Protein AF-A0A1C6NZX5-F1 (afdb_monomer)

Nearest PDB structures (foldseek):
  3oz2-assembly1_A  TM=7.967E-01  e=2.851E-06  Thermoplasma acidophilum
  4opl-assembly1_A  TM=7.816E-01  e=3.947E-06  Sulfolobus acidocaldarius DSM 639
  4opt-assembly1_A  TM=7.751E-01  e=1.105E-05  Sulfolobus acidocaldarius DSM 639
  2rgo-assembly1_A  TM=5.869E-01  e=2.704E-04  Streptococcus sp.
  6b58-assembly2_C  TM=5.651E-01  e=7.172E-04  Escherichia coli

Sequence (335 aa):
MTATAARHDVVIMGGGLAGLTLALQLKQTFADIDVVALERRNHPVPHAAHKVGESSVEIGAHYFDTVLGLGPHMRGAQLRKFGFRFFFSEGRRDIDAVTEIGASRYLFVPSYQIDRGIFENYLAEEAAHRGVQFIDGATVRRIDLAGDARSPHLIECACGGENRALHARWLVDACGRAGMLKRKLPVKVIWDYTYYWGVLSQIFFQQRLTDLALLGRLRSELLHCQRLNFAMQGFLRAWSAVSRRRNPPVLLDHAALPWFAELNRSLTDRLDDRAFVQRLKESTRRLDLLAAEVLDRATRDHPALDGGGLRAVQGERPTLVAGESPREPMLFAPA

Secondary structure (DSSP, 8-state):
--PPPEEEEEEEE--SHHHHHHHHHHHHH-TT--EEEE-SS-SSPPTT-S-S--B--HHHHHIIIIIS--HHHHHHHSEEE----EEE-TT-S-GGGSEEE--SS--SS-EEE--HHHHHHHHHHHHHHTT-EEE-SEEEEEEE--SSSSSPEEEEEEETTEEEEEEEEEEEE--GGG-TTT-S-HHHHHHHHHHIIIIIHHHHHTT-TT-HHHHHHTHHHHHHHHHHHHHHHHHHHHHHHH------S----GGG-HHHHHHHHGGG----HHHHHHHHHHHHHHHHHHHHHHHHHHHHH-TT---HHHHHHHHT--TTSS--S----SSS---

Mean predicted aligned error: 14.69 Å

Structure (mmCIF, N/CA/C/O backbone):
data_AF-A0A1C6NZX5-F1
#
_entry.id   AF-A0A1C6NZX5-F1
#
loop_
_atom_site.group_PDB
_atom_site.id
_atom_site.type_symbol
_atom_site.label_atom_id
_atom_site.label_alt_id
_atom_site.label_comp_id
_atom_site.label_asym_id
_atom_site.label_entity_id
_atom_site.label_seq_id
_atom_site.pdbx_PDB_ins_code
_atom_site.Cartn_x
_atom_site.Cartn_y
_atom_site.Cartn_z
_atom_site.occupancy
_atom_site.B_iso_or_equiv
_atom_site.auth_seq_id
_atom_site.auth_comp_id
_atom_site.auth_asym_id
_atom_site.auth_atom_id
_atom_site.pdbx_PDB_model_num
ATOM 1 N N . MET A 1 1 ? -21.753 11.433 28.646 1.00 33.22 1 MET A N 1
ATOM 2 C CA . MET A 1 1 ? -21.548 9.979 28.808 1.00 33.22 1 MET A CA 1
ATOM 3 C C . MET A 1 1 ? -20.848 9.479 27.557 1.00 33.22 1 MET A C 1
ATOM 5 O O . MET A 1 1 ? -21.471 9.436 26.507 1.00 33.22 1 MET A O 1
ATOM 9 N N . THR A 1 2 ? -19.540 9.239 27.616 1.00 38.78 2 THR A N 1
ATOM 10 C CA . THR A 1 2 ? -18.782 8.670 26.491 1.00 38.78 2 THR A CA 1
ATOM 11 C C . THR A 1 2 ? -19.177 7.209 26.341 1.00 38.78 2 THR A C 1
ATOM 13 O O . THR A 1 2 ? -18.951 6.427 27.261 1.00 38.78 2 THR A O 1
ATOM 16 N N . ALA A 1 3 ? -19.816 6.861 25.224 1.00 50.81 3 ALA A N 1
ATOM 17 C CA . ALA A 1 3 ? -20.146 5.478 24.908 1.00 50.81 3 ALA A CA 1
ATOM 18 C C . ALA A 1 3 ? -18.858 4.640 24.938 1.00 50.81 3 ALA A C 1
ATOM 20 O O . ALA A 1 3 ? -17.857 5.013 24.323 1.00 50.81 3 ALA A O 1
ATOM 21 N N . THR A 1 4 ? -18.861 3.550 25.699 1.00 58.84 4 THR A N 1
ATOM 22 C CA . THR A 1 4 ? -17.736 2.622 25.799 1.00 58.84 4 THR A CA 1
ATOM 23 C C . THR A 1 4 ? -17.485 2.018 24.419 1.00 58.84 4 THR A C 1
ATOM 25 O O . THR A 1 4 ? -18.366 1.372 23.857 1.00 58.84 4 THR A O 1
ATOM 28 N N . ALA A 1 5 ? -16.309 2.268 23.844 1.00 73.88 5 ALA A N 1
ATOM 29 C CA . ALA A 1 5 ? -15.959 1.773 22.517 1.00 73.88 5 ALA A CA 1
ATOM 30 C C . ALA A 1 5 ? -15.870 0.236 22.515 1.00 73.88 5 ALA A C 1
ATOM 32 O O . ALA A 1 5 ? -15.211 -0.352 23.377 1.00 73.88 5 ALA A O 1
ATOM 33 N N . ALA A 1 6 ? -16.535 -0.410 21.552 1.00 83.88 6 ALA A N 1
ATOM 34 C CA . ALA A 1 6 ? -16.540 -1.867 21.421 1.00 83.88 6 ALA A CA 1
ATOM 35 C C . ALA A 1 6 ? -15.139 -2.372 21.048 1.00 83.88 6 ALA A C 1
ATOM 37 O O . ALA A 1 6 ? -14.446 -1.736 20.254 1.00 83.88 6 ALA A O 1
ATOM 38 N N . ARG A 1 7 ? -14.697 -3.486 21.639 1.00 92.50 7 ARG A N 1
ATOM 39 C CA . ARG A 1 7 ? -13.345 -4.028 21.451 1.00 92.50 7 ARG A CA 1
ATOM 40 C C . ARG A 1 7 ? -13.388 -5.264 20.561 1.00 92.50 7 ARG A C 1
ATOM 42 O O . ARG A 1 7 ? -14.155 -6.169 20.853 1.00 92.50 7 ARG A O 1
ATOM 49 N N . HIS A 1 8 ? -12.509 -5.295 19.566 1.00 96.12 8 HIS A N 1
ATOM 50 C CA . HIS A 1 8 ? -12.393 -6.347 18.562 1.00 96.12 8 HIS A CA 1
ATOM 51 C C . HIS A 1 8 ? -10.937 -6.809 18.397 1.00 96.12 8 HIS A C 1
ATOM 53 O O . HIS A 1 8 ? -9.995 -6.053 18.679 1.00 96.12 8 HIS A O 1
ATOM 59 N N . ASP A 1 9 ? -10.725 -8.031 17.906 1.00 95.00 9 ASP A N 1
ATOM 60 C CA . ASP A 1 9 ? -9.376 -8.511 17.584 1.00 95.00 9 ASP A CA 1
ATOM 61 C C . ASP A 1 9 ? -8.845 -7.836 16.319 1.00 95.00 9 ASP A C 1
ATOM 63 O O . ASP A 1 9 ? -7.713 -7.339 16.311 1.00 95.00 9 ASP A O 1
ATOM 67 N N . VAL A 1 10 ? -9.667 -7.779 15.266 1.00 96.75 10 VAL A N 1
ATOM 68 C CA . VAL A 1 10 ? -9.297 -7.227 13.959 1.00 96.75 10 VAL A CA 1
ATOM 69 C C . VAL A 1 10 ? -10.377 -6.279 13.443 1.00 96.75 10 VAL A C 1
ATOM 71 O O . VAL A 1 10 ? -11.538 -6.652 13.300 1.00 96.75 10 VAL A O 1
ATOM 74 N N . VAL A 1 11 ? -9.975 -5.064 13.073 1.00 98.00 11 VAL A N 1
ATOM 75 C CA . VAL A 1 11 ? -10.798 -4.154 12.264 1.00 98.00 11 VAL A CA 1
ATOM 76 C C . VAL A 1 11 ? -10.178 -4.033 10.873 1.00 98.00 11 VAL A C 1
ATOM 78 O O . VAL A 1 11 ? -9.015 -3.654 10.725 1.00 98.00 11 VAL A O 1
ATOM 81 N N . ILE A 1 12 ? -10.961 -4.342 9.842 1.00 97.88 12 ILE A N 1
ATOM 82 C CA . ILE A 1 12 ? -10.598 -4.194 8.431 1.00 97.88 12 ILE A CA 1
ATOM 83 C C . ILE A 1 12 ? -11.336 -2.975 7.879 1.00 97.88 12 ILE A C 1
ATOM 85 O O . ILE A 1 12 ? -12.563 -2.926 7.857 1.00 97.88 12 ILE A O 1
ATOM 89 N N . MET A 1 13 ? -10.590 -1.974 7.420 1.00 95.19 13 MET A N 1
ATOM 90 C CA . MET A 1 13 ? -11.158 -0.786 6.786 1.00 95.19 13 MET A CA 1
ATOM 91 C C . MET A 1 13 ? -11.193 -0.992 5.273 1.00 95.19 13 MET A C 1
ATOM 93 O O . MET A 1 13 ? -10.142 -1.058 4.644 1.00 95.19 13 MET A O 1
ATOM 97 N N . GLY A 1 14 ? -12.387 -1.068 4.695 1.00 94.69 14 GLY A N 1
ATOM 98 C CA . GLY A 1 14 ? -12.644 -1.344 3.284 1.00 94.69 14 GLY A CA 1
ATOM 99 C C . GLY A 1 14 ? -13.207 -2.750 3.072 1.00 94.69 14 GLY A C 1
ATOM 100 O O . GLY A 1 14 ? -12.481 -3.734 3.172 1.00 94.69 14 GLY A O 1
ATOM 101 N N . GLY A 1 15 ? -14.484 -2.836 2.700 1.00 94.44 15 GLY A N 1
ATOM 102 C CA . GLY A 1 15 ? -15.198 -4.073 2.375 1.00 94.44 15 GLY A CA 1
ATOM 103 C C . GLY A 1 15 ? -15.253 -4.355 0.878 1.00 94.44 15 GLY A C 1
ATOM 104 O O . GLY A 1 15 ? -16.267 -4.790 0.348 1.00 94.44 15 GLY A O 1
ATOM 105 N N . GLY A 1 16 ? -14.166 -4.067 0.164 1.00 93.06 16 GLY A N 1
ATOM 106 C CA . GLY A 1 16 ? -13.991 -4.554 -1.202 1.00 93.06 16 GLY A CA 1
ATOM 107 C C . GLY A 1 16 ? -13.390 -5.957 -1.229 1.00 93.06 16 GLY A C 1
ATOM 108 O O . GLY A 1 16 ? -13.076 -6.526 -0.185 1.00 93.06 16 GLY A O 1
ATOM 109 N N . LEU A 1 17 ? -13.131 -6.450 -2.444 1.00 94.44 17 LEU A N 1
ATOM 110 C CA . LEU A 1 17 ? -12.500 -7.749 -2.709 1.00 94.44 17 LEU A CA 1
ATOM 111 C C . LEU A 1 17 ? -11.398 -8.117 -1.696 1.00 94.44 17 LEU A C 1
ATOM 113 O O . LEU A 1 17 ? -11.537 -9.109 -1.002 1.00 94.44 17 LEU A O 1
ATOM 117 N N . ALA A 1 18 ? -10.355 -7.289 -1.549 1.00 93.75 18 ALA A N 1
ATOM 118 C CA . ALA A 1 18 ? -9.219 -7.592 -0.671 1.00 93.75 18 ALA A CA 1
ATOM 119 C C . ALA A 1 18 ? -9.584 -7.701 0.823 1.00 93.75 18 ALA A C 1
ATOM 121 O O . ALA A 1 18 ? -9.054 -8.561 1.524 1.00 93.75 18 ALA A O 1
ATOM 122 N N . GLY A 1 19 ? -10.460 -6.820 1.315 1.00 96.56 19 GLY A N 1
ATOM 123 C CA . GLY A 1 19 ? -10.837 -6.791 2.728 1.00 96.56 19 GLY A CA 1
ATOM 124 C C . GLY A 1 19 ? -11.738 -7.962 3.101 1.00 96.56 19 GLY A C 1
ATOM 125 O O . GLY A 1 19 ? -11.481 -8.643 4.092 1.00 96.56 19 GLY A O 1
ATOM 126 N N . LEU A 1 20 ? -12.744 -8.249 2.271 1.00 98.12 20 LEU A N 1
ATOM 127 C CA . LEU A 1 20 ? -13.681 -9.344 2.522 1.00 98.12 20 LEU A CA 1
ATOM 128 C C . LEU A 1 20 ? -13.038 -10.720 2.324 1.00 98.12 20 LEU A C 1
ATOM 130 O O . LEU A 1 20 ? -13.291 -11.622 3.118 1.00 98.12 20 LEU A O 1
ATOM 134 N N . THR A 1 21 ? -12.145 -10.891 1.343 1.00 97.94 21 THR A N 1
ATOM 135 C CA . THR A 1 21 ? -11.423 -12.164 1.187 1.00 97.94 21 THR A CA 1
ATOM 136 C C . THR A 1 21 ? -10.487 -12.438 2.360 1.00 97.94 21 THR A C 1
ATOM 138 O O . THR A 1 21 ? -10.400 -13.575 2.819 1.00 97.94 21 THR A O 1
ATOM 141 N N . LEU A 1 22 ? -9.833 -11.400 2.900 1.00 97.94 22 LEU A N 1
ATOM 142 C CA . LEU A 1 22 ? -9.037 -11.533 4.119 1.00 97.94 22 LEU A CA 1
ATOM 143 C C . LEU A 1 22 ? -9.918 -11.899 5.319 1.00 97.94 22 LEU A C 1
ATOM 145 O O . LEU A 1 22 ? -9.553 -12.789 6.082 1.00 97.94 22 LEU A O 1
ATOM 149 N N . ALA A 1 23 ? -11.071 -11.244 5.478 1.00 98.12 23 ALA A N 1
ATOM 150 C CA . ALA A 1 23 ? -12.001 -11.536 6.567 1.00 98.12 23 ALA A CA 1
ATOM 151 C C . ALA A 1 23 ? -12.450 -13.010 6.551 1.00 98.12 23 ALA A C 1
ATOM 153 O O . ALA A 1 23 ? -12.405 -13.681 7.582 1.00 98.12 23 ALA A O 1
ATOM 154 N N . LEU A 1 24 ? -12.793 -13.534 5.369 1.00 98.19 24 LEU A N 1
ATOM 155 C CA . LEU A 1 24 ? -13.140 -14.944 5.178 1.00 98.19 24 LEU A CA 1
ATOM 156 C C . LEU A 1 24 ? -11.984 -15.883 5.539 1.00 98.19 24 LEU A C 1
ATOM 158 O O . LEU A 1 24 ? -12.193 -16.857 6.262 1.00 98.19 24 LEU A O 1
ATOM 162 N N . GLN A 1 25 ? -10.765 -15.590 5.079 1.00 97.75 25 GLN A N 1
ATOM 163 C CA . GLN A 1 25 ? -9.603 -16.433 5.367 1.00 97.75 25 GLN A CA 1
ATOM 164 C C . GLN A 1 25 ? -9.219 -16.418 6.854 1.00 97.75 25 GLN A C 1
ATOM 166 O O . GLN A 1 25 ? -8.822 -17.450 7.402 1.00 97.75 25 GLN A O 1
ATOM 171 N N . LEU A 1 26 ? -9.359 -15.268 7.526 1.00 96.56 26 LEU A N 1
ATOM 172 C CA . 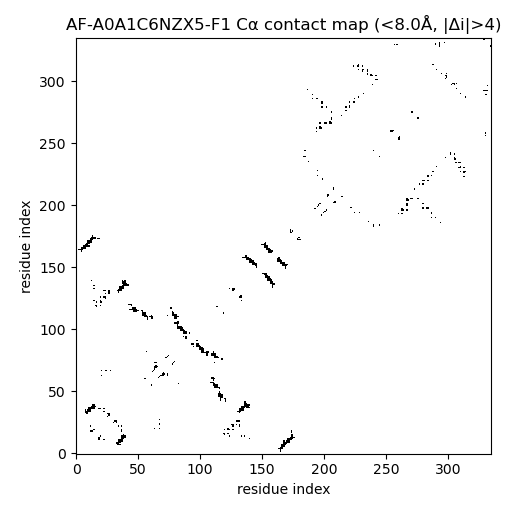LEU A 1 26 ? -9.160 -15.161 8.972 1.00 96.56 26 LEU A CA 1
ATOM 173 C C . LEU A 1 26 ? -10.140 -16.065 9.718 1.00 96.56 26 LEU A C 1
ATOM 175 O O . LEU A 1 26 ? -9.696 -16.846 10.553 1.00 96.56 26 LEU A O 1
ATOM 179 N N . LYS A 1 27 ? -11.430 -16.037 9.361 1.00 96.75 27 LYS A N 1
ATOM 180 C CA . LYS A 1 27 ? -12.441 -16.924 9.956 1.00 96.75 27 LYS A CA 1
ATOM 181 C C . LYS A 1 27 ? -12.204 -18.406 9.660 1.00 96.75 27 LYS A C 1
ATOM 183 O O . LYS A 1 27 ? -12.472 -19.237 10.518 1.00 96.75 27 LYS A O 1
ATOM 188 N N . GLN A 1 28 ? -11.671 -18.755 8.486 1.00 94.81 28 GLN A N 1
ATOM 189 C CA . GLN A 1 28 ? -11.278 -20.140 8.181 1.00 94.81 28 GLN A CA 1
ATOM 190 C C . GLN A 1 28 ? -10.099 -20.623 9.035 1.00 94.81 28 GLN A C 1
ATOM 192 O O . GLN A 1 28 ? -10.046 -21.794 9.396 1.00 94.81 28 GLN A O 1
ATOM 197 N N . THR A 1 29 ? -9.143 -19.737 9.326 1.00 95.50 29 THR A N 1
ATOM 198 C CA . THR A 1 29 ? -7.912 -20.090 10.053 1.00 95.50 29 THR A CA 1
ATOM 199 C C . THR A 1 29 ? -8.117 -20.061 11.567 1.00 95.50 29 THR A C 1
ATOM 201 O O . THR A 1 29 ? -7.583 -20.902 12.286 1.00 95.50 29 THR A O 1
ATOM 204 N N . PHE A 1 30 ? -8.894 -19.095 12.054 1.00 94.75 30 PHE A N 1
ATOM 205 C CA . PHE A 1 30 ? -9.154 -18.855 13.467 1.00 94.75 30 PHE A CA 1
ATOM 206 C C . PHE A 1 30 ? -10.664 -18.695 13.663 1.00 94.75 30 PHE A C 1
ATOM 208 O O . PHE A 1 30 ? -11.198 -17.602 13.497 1.00 94.75 30 PHE A O 1
ATOM 215 N N . ALA A 1 31 ? -11.364 -19.779 14.001 1.00 91.81 31 ALA A N 1
ATOM 216 C CA . ALA A 1 31 ? -12.828 -19.774 14.086 1.00 91.81 31 ALA A CA 1
ATOM 217 C C . ALA A 1 31 ? -13.374 -18.696 15.049 1.00 91.81 31 ALA A C 1
ATOM 219 O O . ALA A 1 31 ? -14.339 -18.001 14.725 1.00 91.81 31 ALA A O 1
ATOM 220 N N . ASP A 1 32 ? -12.693 -18.501 16.182 1.00 94.56 32 ASP A N 1
ATOM 221 C CA . ASP A 1 32 ? -13.136 -17.615 17.265 1.00 94.56 32 ASP A CA 1
ATOM 222 C C . ASP A 1 32 ? -12.641 -16.163 17.136 1.00 94.56 32 ASP A C 1
ATOM 224 O O . ASP A 1 32 ? -12.951 -15.339 17.992 1.00 94.56 32 ASP A O 1
ATOM 228 N N . ILE A 1 33 ? -11.866 -15.820 16.095 1.00 96.44 33 ILE A N 1
ATOM 229 C CA . ILE A 1 33 ? -11.319 -14.461 15.951 1.00 96.44 33 ILE A CA 1
ATOM 230 C C . ILE A 1 33 ? -12.440 -13.444 15.720 1.00 96.44 33 ILE A C 1
ATOM 232 O O . ILE A 1 33 ? -13.288 -13.628 14.840 1.00 96.44 33 ILE A O 1
ATOM 236 N N . ASP A 1 34 ? -12.439 -12.348 16.477 1.00 97.69 34 ASP A N 1
ATOM 237 C CA . ASP A 1 34 ? -13.434 -11.290 16.320 1.00 97.69 34 ASP A CA 1
ATOM 238 C C . ASP A 1 34 ? -13.020 -10.289 15.227 1.00 97.69 34 ASP A C 1
ATOM 240 O O . ASP A 1 34 ? -12.001 -9.598 15.335 1.00 97.69 34 ASP A O 1
ATOM 244 N N . VAL A 1 35 ? -13.805 -10.225 14.146 1.00 98.12 35 VAL A N 1
ATOM 245 C CA . VAL A 1 35 ? -13.486 -9.443 12.943 1.00 98.12 35 VAL A CA 1
ATOM 246 C C . VAL A 1 35 ? -14.638 -8.517 12.594 1.00 98.12 35 VAL A C 1
ATOM 248 O O . VAL A 1 35 ? -15.748 -8.973 12.317 1.00 98.12 35 VAL A O 1
ATOM 251 N N . VAL A 1 36 ? -14.330 -7.226 12.488 1.00 98.25 36 VAL A N 1
ATOM 252 C CA . VAL A 1 36 ? -15.229 -6.208 11.933 1.00 98.25 36 VAL A CA 1
ATOM 253 C C . VAL A 1 36 ? -14.673 -5.717 10.603 1.00 98.25 36 VAL A C 1
ATOM 255 O O . VAL A 1 36 ? -13.507 -5.329 10.519 1.00 98.25 36 VAL A O 1
ATOM 258 N N . ALA A 1 37 ? -15.508 -5.680 9.568 1.00 98.06 37 ALA A N 1
ATOM 259 C CA . ALA A 1 37 ? -15.173 -5.090 8.276 1.00 98.06 37 ALA A CA 1
ATOM 260 C C . ALA A 1 37 ? -16.050 -3.855 8.025 1.00 98.06 37 ALA A C 1
ATOM 262 O O . ALA A 1 37 ? -17.273 -3.957 7.980 1.00 98.06 37 ALA A O 1
ATOM 263 N N . LEU A 1 38 ? -15.420 -2.688 7.870 1.00 97.25 38 LEU A N 1
ATOM 264 C CA . LEU A 1 38 ? -16.093 -1.407 7.642 1.00 97.25 38 LEU A CA 1
ATOM 265 C C . LEU A 1 38 ? -16.063 -1.051 6.153 1.00 97.25 38 LEU A C 1
ATOM 267 O O . LEU A 1 38 ? -14.982 -0.880 5.589 1.00 97.25 38 LEU A O 1
ATOM 271 N N . GLU A 1 39 ? -17.217 -0.868 5.521 1.00 95.75 39 GLU A N 1
ATOM 272 C CA . GLU A 1 39 ? -17.336 -0.436 4.127 1.00 95.75 39 GLU A CA 1
ATOM 273 C C . GLU A 1 39 ? -18.092 0.882 4.020 1.00 95.75 39 GLU A C 1
ATOM 275 O O . GLU A 1 39 ? -19.135 1.080 4.628 1.00 95.75 39 GLU A O 1
ATOM 280 N N . ARG A 1 40 ? -17.567 1.802 3.207 1.00 94.31 40 ARG A N 1
ATOM 281 C CA . ARG A 1 40 ? -18.147 3.135 3.037 1.00 94.31 40 ARG A CA 1
ATOM 282 C C . ARG A 1 40 ? -19.410 3.120 2.182 1.00 94.31 40 ARG A C 1
ATOM 284 O O . ARG A 1 40 ? -20.286 3.955 2.389 1.00 94.31 40 ARG A O 1
ATOM 291 N N . ARG A 1 41 ? -19.457 2.277 1.151 1.00 92.50 41 ARG A N 1
ATOM 292 C CA . ARG A 1 41 ? -20.635 2.129 0.290 1.00 92.50 41 ARG A CA 1
ATOM 293 C C . ARG A 1 41 ? -21.719 1.368 1.042 1.00 92.50 41 ARG A C 1
ATOM 295 O O . ARG A 1 41 ? -21.405 0.542 1.885 1.00 92.50 41 ARG A O 1
ATOM 302 N N . ASN A 1 42 ? -22.971 1.641 0.703 1.00 93.75 42 ASN A N 1
ATOM 303 C CA . ASN A 1 42 ? -24.069 0.771 1.105 1.00 93.75 42 ASN A CA 1
ATOM 304 C C . ASN A 1 42 ? -24.067 -0.467 0.203 1.00 93.75 42 ASN A C 1
ATOM 306 O O . ASN A 1 42 ? -23.763 -0.361 -0.991 1.00 93.75 42 ASN A O 1
ATOM 310 N N . HIS A 1 43 ? -24.397 -1.610 0.783 1.00 94.12 43 HIS A N 1
ATOM 311 C CA . HIS A 1 43 ? -24.612 -2.872 0.103 1.00 94.12 43 HIS A CA 1
ATOM 312 C C . HIS A 1 43 ? -26.123 -3.181 0.031 1.00 94.12 43 HIS A C 1
ATOM 314 O O . HIS A 1 43 ? -26.884 -2.751 0.899 1.00 94.12 43 HIS A O 1
ATOM 320 N N . PRO A 1 44 ? -26.585 -3.903 -1.005 1.00 95.50 44 PRO A N 1
ATOM 321 C CA . PRO A 1 44 ? -25.798 -4.409 -2.127 1.00 95.50 44 PRO A CA 1
ATOM 322 C C . PRO A 1 44 ? -25.329 -3.287 -3.066 1.00 95.50 44 PRO A C 1
ATOM 324 O O . PRO A 1 44 ? -26.020 -2.293 -3.289 1.00 95.50 44 PRO A O 1
ATOM 327 N N . VAL A 1 45 ? -24.136 -3.447 -3.637 1.00 94.50 45 VAL A N 1
ATOM 328 C CA . VAL A 1 45 ? -23.649 -2.583 -4.718 1.00 94.50 45 VAL A CA 1
ATOM 329 C C . VAL A 1 45 ? -24.253 -3.023 -6.062 1.00 94.50 45 VAL A C 1
ATOM 331 O O . VAL A 1 45 ? -24.585 -4.200 -6.220 1.00 94.50 45 VAL A O 1
ATOM 334 N N . PRO A 1 46 ? -24.390 -2.126 -7.059 1.00 94.19 46 PRO A N 1
ATOM 335 C CA . PRO A 1 46 ? -24.895 -2.505 -8.379 1.00 94.19 46 PRO A CA 1
ATOM 336 C C . PRO A 1 46 ? -24.045 -3.598 -9.036 1.00 94.19 46 PRO A C 1
ATOM 338 O O . PRO A 1 46 ? -22.825 -3.613 -8.861 1.00 94.19 46 PRO A O 1
ATOM 341 N N . HIS A 1 47 ? -24.663 -4.464 -9.842 1.00 92.69 47 HIS A N 1
ATOM 342 C CA . HIS A 1 47 ? -23.918 -5.332 -10.764 1.00 92.69 47 HIS A CA 1
ATOM 343 C C . HIS A 1 47 ? -23.048 -4.477 -11.691 1.00 92.69 47 HIS A C 1
ATOM 345 O O . HIS A 1 47 ? -23.377 -3.317 -11.955 1.00 92.69 47 HIS A O 1
ATOM 351 N N . ALA A 1 48 ? -21.919 -5.023 -12.138 1.00 86.00 48 ALA A N 1
ATOM 352 C CA . ALA A 1 48 ? -20.887 -4.272 -12.844 1.00 86.00 48 ALA A CA 1
ATOM 353 C C . ALA A 1 48 ? -20.484 -2.982 -12.099 1.00 86.00 48 ALA A C 1
ATOM 355 O O . ALA A 1 48 ? -20.248 -1.934 -12.707 1.00 86.00 48 ALA A O 1
ATOM 356 N N . ALA A 1 49 ? -20.427 -3.035 -10.758 1.00 82.19 49 ALA A N 1
ATOM 357 C CA . ALA A 1 49 ? -19.997 -1.907 -9.941 1.00 82.19 49 ALA A CA 1
ATOM 358 C C . ALA A 1 49 ? -18.687 -1.337 -10.498 1.00 82.19 49 ALA A C 1
ATOM 360 O O . ALA A 1 49 ? -17.728 -2.082 -10.682 1.00 82.19 49 ALA A O 1
ATOM 361 N N . HIS A 1 50 ? -18.623 -0.015 -10.701 1.00 75.50 50 HIS A N 1
ATOM 362 C CA . HIS A 1 50 ? -17.448 0.680 -11.240 1.00 75.50 50 HIS A CA 1
ATOM 363 C C . HIS A 1 50 ? -16.217 0.544 -10.314 1.00 75.50 50 HIS A C 1
ATOM 365 O O . HIS A 1 50 ? -15.879 1.440 -9.530 1.00 75.50 50 HIS A O 1
ATOM 371 N N . LYS A 1 51 ? -15.557 -0.612 -10.379 1.00 76.88 51 LYS A N 1
ATOM 372 C CA . LYS A 1 51 ? -14.318 -0.991 -9.704 1.00 76.88 51 LYS A CA 1
ATOM 373 C C . LYS A 1 51 ? -13.495 -1.807 -10.700 1.00 76.88 51 LYS A C 1
ATOM 375 O O . LYS A 1 51 ? -13.841 -2.930 -11.029 1.00 76.88 51 LYS A O 1
ATOM 380 N N . VAL A 1 52 ? -12.372 -1.247 -11.141 1.00 76.00 52 VAL A N 1
ATOM 381 C CA . VAL A 1 52 ? -11.451 -1.923 -12.069 1.00 76.00 52 VAL A CA 1
ATOM 382 C C . VAL A 1 52 ? -10.812 -3.147 -11.396 1.00 76.00 52 VAL A C 1
ATOM 384 O O . VAL A 1 52 ? -10.536 -3.123 -10.190 1.00 76.00 52 VAL A O 1
ATOM 387 N N . GLY A 1 53 ? -10.561 -4.196 -12.185 1.00 84.06 53 GLY A N 1
ATOM 388 C CA . GLY A 1 53 ? -9.907 -5.438 -11.756 1.00 84.06 53 GLY A CA 1
ATOM 389 C C . GLY A 1 53 ? -10.823 -6.657 -11.840 1.00 84.06 53 GLY A C 1
ATOM 390 O O . GLY A 1 53 ? -10.980 -7.359 -10.847 1.00 84.06 53 GLY A O 1
ATOM 391 N N . GLU A 1 54 ? -11.461 -6.867 -12.993 1.00 94.06 54 GLU A N 1
ATOM 392 C CA . GLU A 1 54 ? -12.396 -7.981 -13.237 1.00 94.06 54 GLU A CA 1
ATOM 393 C C . GLU A 1 54 ? -11.663 -9.245 -13.708 1.00 94.06 54 GLU A C 1
ATOM 395 O O . GLU A 1 54 ? -12.062 -10.363 -13.402 1.00 94.06 54 GLU A O 1
ATOM 400 N N . SER A 1 55 ? -10.543 -9.090 -14.415 1.00 94.75 55 SER A N 1
ATOM 401 C CA . SER A 1 55 ? -9.760 -10.223 -14.907 1.00 94.75 55 SER A CA 1
ATOM 402 C C . SER A 1 55 ? -8.854 -10.796 -13.818 1.00 94.75 55 SER A C 1
ATOM 404 O O . SER A 1 55 ? -7.878 -10.160 -13.416 1.00 94.75 55 SER A O 1
ATOM 406 N N . SER A 1 56 ? -9.083 -12.053 -13.444 1.00 93.56 56 SER A N 1
ATOM 407 C CA . SER A 1 56 ? -8.140 -12.835 -12.638 1.00 93.56 56 SER A CA 1
ATOM 408 C C . SER A 1 56 ? -7.092 -13.564 -13.494 1.00 93.56 56 SER A C 1
ATOM 410 O O . SER A 1 56 ? -7.221 -13.730 -14.715 1.00 93.56 56 SER A O 1
ATOM 412 N N . VAL A 1 57 ? -6.028 -13.990 -12.821 1.00 91.88 57 VAL A N 1
ATOM 413 C CA . VAL A 1 57 ? -5.067 -15.002 -13.279 1.00 91.88 57 VAL A CA 1
ATOM 414 C C . VAL A 1 57 ? -5.202 -16.238 -12.388 1.00 91.88 57 VAL A C 1
ATOM 416 O O . VAL A 1 57 ? -5.857 -16.183 -11.346 1.00 91.88 57 VAL A O 1
ATOM 419 N N . GLU A 1 58 ? -4.577 -17.339 -12.781 1.00 92.44 58 GLU A N 1
ATOM 420 C CA . GLU A 1 58 ? -4.692 -18.670 -12.181 1.00 92.44 58 GLU A CA 1
ATOM 421 C C . GLU A 1 58 ? -4.511 -18.649 -10.658 1.00 92.44 58 GLU A C 1
ATOM 423 O O . GLU A 1 58 ? -5.317 -19.230 -9.938 1.00 92.44 58 GLU A O 1
ATOM 428 N N . ILE A 1 59 ? -3.511 -17.921 -10.148 1.00 91.44 59 ILE A N 1
ATOM 429 C CA . ILE A 1 59 ? -3.256 -17.827 -8.702 1.00 91.44 59 ILE A CA 1
ATOM 430 C C . ILE A 1 59 ? -4.407 -17.151 -7.941 1.00 91.44 59 ILE A C 1
ATOM 432 O O . ILE A 1 59 ? -4.821 -17.633 -6.889 1.00 91.44 59 ILE A O 1
ATOM 436 N N . GLY A 1 60 ? -4.961 -16.061 -8.480 1.00 90.50 60 GLY A N 1
ATOM 437 C CA . GLY A 1 60 ? -6.078 -15.349 -7.854 1.00 90.50 60 GLY A CA 1
ATOM 438 C C . GLY A 1 60 ? -7.371 -16.156 -7.934 1.00 90.50 60 GLY A C 1
ATOM 439 O O . GLY A 1 60 ? -8.110 -16.250 -6.959 1.00 90.50 60 GLY A O 1
ATOM 440 N N . ALA A 1 61 ? -7.606 -16.803 -9.074 1.00 94.50 61 ALA A N 1
ATOM 441 C CA . ALA A 1 61 ? -8.742 -17.692 -9.257 1.00 94.50 61 ALA A CA 1
ATOM 442 C C . ALA A 1 61 ? -8.678 -18.907 -8.322 1.00 94.50 61 ALA A C 1
ATOM 444 O O . ALA A 1 61 ? -9.686 -19.235 -7.705 1.00 94.50 61 ALA A O 1
ATOM 445 N N . HIS A 1 62 ? -7.505 -19.523 -8.154 1.00 94.69 62 HIS A N 1
ATOM 446 C CA . HIS A 1 62 ? -7.303 -20.623 -7.211 1.00 94.69 62 HIS A CA 1
ATOM 447 C C . HIS A 1 62 ? -7.524 -20.188 -5.757 1.00 94.69 62 HIS A C 1
ATOM 449 O O . HIS A 1 62 ? -8.137 -20.918 -4.979 1.00 94.69 62 HIS A O 1
ATOM 455 N N . TYR A 1 63 ? -7.087 -18.980 -5.395 1.00 96.75 63 TYR A N 1
ATOM 456 C CA . TYR A 1 63 ? -7.347 -18.426 -4.070 1.00 96.75 63 TYR A CA 1
ATOM 457 C C . TYR A 1 63 ? -8.853 -18.275 -3.795 1.00 96.75 63 TYR A C 1
ATOM 459 O O . TYR A 1 63 ? -9.338 -18.759 -2.774 1.00 96.75 63 TYR A O 1
ATOM 467 N N . PHE A 1 64 ? -9.620 -17.685 -4.716 1.00 96.62 64 PHE A N 1
ATOM 468 C CA . PHE A 1 64 ? -11.069 -17.537 -4.535 1.00 96.62 64 PHE A CA 1
ATOM 469 C C . PHE A 1 64 ? -11.808 -18.882 -4.577 1.00 96.62 64 PHE A C 1
ATOM 471 O O . PHE A 1 64 ? -12.624 -19.169 -3.705 1.00 96.62 64 PHE A O 1
ATOM 478 N N . ASP A 1 65 ? -11.521 -19.712 -5.579 1.00 94.12 65 ASP A N 1
ATOM 479 C CA . ASP A 1 65 ? -12.230 -20.968 -5.830 1.00 94.12 65 ASP A CA 1
ATOM 480 C C . ASP A 1 65 ? -11.935 -22.015 -4.746 1.00 94.12 65 ASP A C 1
ATOM 482 O O . ASP A 1 65 ? -12.858 -22.561 -4.142 1.00 94.12 65 ASP A O 1
ATOM 486 N N . THR A 1 66 ? -10.650 -22.263 -4.478 1.00 94.12 66 THR A N 1
ATOM 487 C CA . THR A 1 66 ? -10.194 -23.397 -3.669 1.00 94.12 66 THR A CA 1
ATOM 488 C C . THR A 1 66 ? -9.837 -22.993 -2.243 1.00 94.12 66 THR A C 1
ATOM 490 O O . THR A 1 66 ? -10.354 -23.596 -1.309 1.00 94.12 66 THR A O 1
ATOM 493 N N . VAL A 1 67 ? -9.003 -21.963 -2.048 1.00 95.75 67 VAL A N 1
ATOM 494 C CA . VAL A 1 67 ? -8.543 -21.579 -0.696 1.00 95.75 67 VAL A CA 1
ATOM 495 C C . VAL A 1 67 ? -9.700 -21.023 0.141 1.00 95.75 67 VAL A C 1
ATOM 497 O O . VAL A 1 67 ? -9.929 -21.472 1.260 1.00 95.75 67 VAL A O 1
ATOM 500 N N . LEU A 1 68 ? -10.486 -20.100 -0.418 1.00 97.19 68 LEU A N 1
ATOM 501 C CA . LEU A 1 68 ? -11.675 -19.562 0.256 1.00 97.19 68 LEU A CA 1
ATOM 502 C C . LEU A 1 68 ? -12.908 -20.476 0.137 1.00 97.19 68 LEU A C 1
ATOM 504 O O . LEU A 1 68 ? -13.898 -20.278 0.846 1.00 97.19 68 LEU A O 1
ATOM 508 N N . GLY A 1 69 ? -12.844 -21.487 -0.736 1.00 96.75 69 GLY A N 1
ATOM 509 C CA . GLY A 1 69 ? -13.924 -22.444 -0.972 1.00 96.75 69 GLY A CA 1
ATOM 510 C C . GLY A 1 69 ? -15.108 -21.878 -1.762 1.00 96.75 69 GLY A C 1
ATOM 511 O O . GLY A 1 69 ? -16.212 -22.403 -1.654 1.00 96.75 69 GLY A O 1
ATOM 512 N N . LEU A 1 70 ? -14.914 -20.812 -2.547 1.00 98.19 70 LEU A N 1
ATOM 513 C CA . LEU A 1 70 ? -15.995 -20.129 -3.273 1.00 98.19 70 LEU A CA 1
ATOM 514 C C . LEU A 1 70 ? -16.214 -20.686 -4.689 1.00 98.19 70 LEU A C 1
ATOM 516 O O . LEU A 1 70 ? -16.919 -20.083 -5.497 1.00 98.19 70 LEU A O 1
ATOM 520 N N . GLY A 1 71 ? -15.626 -21.840 -5.017 1.00 96.75 71 GLY A N 1
ATOM 521 C CA . GLY A 1 71 ? -15.687 -22.440 -6.351 1.00 96.75 71 GLY A CA 1
ATOM 522 C C . GLY A 1 71 ? -17.093 -22.584 -6.955 1.00 96.75 71 GLY A C 1
ATOM 523 O O . GLY A 1 71 ? -17.252 -22.278 -8.140 1.00 96.75 71 GLY A O 1
ATOM 524 N N . PRO A 1 72 ? -18.137 -22.990 -6.201 1.00 97.88 72 PRO A N 1
ATOM 525 C CA . PRO A 1 72 ? -19.506 -23.004 -6.717 1.00 97.88 72 PRO A CA 1
ATOM 526 C C . PRO A 1 72 ? -19.983 -21.629 -7.208 1.00 97.88 72 PRO A C 1
ATOM 528 O O . PRO A 1 72 ? -20.533 -21.541 -8.305 1.00 97.88 72 PRO A O 1
ATOM 531 N N . HIS A 1 73 ? -19.707 -20.555 -6.459 1.00 98.00 73 HIS A N 1
ATOM 532 C CA . HIS A 1 73 ? -20.036 -19.191 -6.880 1.00 98.00 73 HIS A CA 1
ATOM 533 C C . HIS A 1 73 ? -19.223 -18.780 -8.111 1.00 98.00 73 HIS A C 1
ATOM 535 O O . HIS A 1 73 ? -19.788 -18.287 -9.084 1.00 98.00 73 HIS A O 1
ATOM 541 N N . MET A 1 74 ? -17.910 -19.041 -8.110 1.00 97.69 74 MET A N 1
ATOM 542 C CA . MET A 1 74 ? -17.042 -18.692 -9.240 1.00 97.69 74 MET A CA 1
ATOM 543 C C . MET A 1 74 ? -17.499 -19.360 -10.545 1.00 97.69 74 MET A C 1
ATOM 545 O O . MET A 1 74 ? -17.484 -18.727 -11.594 1.00 97.69 74 MET A O 1
ATOM 549 N N . ARG A 1 75 ? -17.950 -20.619 -10.495 1.00 95.88 75 ARG A N 1
ATOM 550 C CA . ARG A 1 75 ? -18.443 -21.339 -11.682 1.00 95.88 75 ARG A CA 1
ATOM 551 C C . ARG A 1 75 ? -19.871 -20.970 -12.082 1.00 95.88 75 ARG A C 1
ATOM 553 O O . ARG A 1 75 ? -20.180 -21.034 -13.266 1.00 95.88 75 ARG A O 1
ATOM 560 N N . GLY A 1 76 ? -20.733 -20.650 -11.118 1.00 97.25 76 GLY A N 1
ATOM 561 C CA . GLY A 1 76 ? -22.153 -20.386 -11.364 1.00 97.25 76 GLY A CA 1
ATOM 562 C C . GLY A 1 76 ? -22.478 -18.932 -11.709 1.00 97.25 76 GLY A C 1
ATOM 563 O O . GLY A 1 76 ? -23.443 -18.687 -12.425 1.00 97.25 76 GLY A O 1
ATOM 564 N N . ALA A 1 77 ? -21.686 -17.978 -11.212 1.00 97.25 77 ALA A N 1
ATOM 565 C CA . ALA A 1 77 ? -21.995 -16.550 -11.285 1.00 97.25 77 ALA A CA 1
ATOM 566 C C . ALA A 1 77 ? -20.918 -15.702 -11.985 1.00 97.25 77 ALA A C 1
ATOM 568 O O . ALA A 1 77 ? -21.156 -14.522 -12.232 1.00 97.25 77 ALA A O 1
ATOM 569 N N . GLN A 1 78 ? -19.748 -16.271 -12.307 1.00 97.00 78 GLN A N 1
ATOM 570 C CA . GLN A 1 78 ? -18.650 -15.565 -12.981 1.00 97.00 78 GLN A CA 1
ATOM 571 C C . GLN A 1 78 ? -18.296 -16.233 -14.315 1.00 97.00 78 GLN A C 1
ATOM 573 O O . GLN A 1 78 ? -18.549 -17.419 -14.533 1.00 97.00 78 GLN A O 1
ATOM 578 N N . LEU A 1 79 ? -17.692 -15.478 -15.233 1.00 95.62 79 LEU A N 1
ATOM 579 C CA . LEU A 1 79 ? -17.355 -15.988 -16.562 1.00 95.62 79 LEU A CA 1
ATOM 580 C C . LEU A 1 79 ? -15.985 -16.664 -16.541 1.00 95.62 79 LEU A C 1
ATOM 582 O O . LEU A 1 79 ? -14.983 -16.056 -16.170 1.00 95.62 79 LEU A O 1
ATOM 586 N N . ARG A 1 80 ? -15.900 -17.915 -16.997 1.00 94.69 80 ARG A N 1
ATOM 587 C CA . ARG A 1 80 ? -14.611 -18.607 -17.130 1.00 94.69 80 ARG A CA 1
ATOM 588 C C . ARG A 1 80 ? -13.776 -17.987 -18.257 1.00 94.69 80 ARG A C 1
ATOM 590 O O . ARG A 1 80 ? -14.258 -17.775 -19.367 1.00 94.69 80 ARG A O 1
ATOM 597 N N . LYS A 1 81 ? -12.501 -17.733 -17.976 1.00 94.56 81 LYS A N 1
ATOM 598 C CA . LYS A 1 81 ? -11.541 -17.076 -18.867 1.00 94.56 81 LYS A CA 1
ATOM 599 C C . LYS A 1 81 ? -10.713 -18.104 -19.652 1.00 94.56 81 LYS A C 1
ATOM 601 O O . LYS A 1 81 ? -10.271 -19.116 -19.113 1.00 94.56 81 LYS A O 1
ATOM 606 N N . PHE A 1 82 ? -10.467 -17.811 -20.928 1.00 91.75 82 PHE A N 1
ATOM 607 C CA . PHE A 1 82 ? -9.661 -18.618 -21.862 1.00 91.75 82 PHE A CA 1
ATOM 608 C C . PHE A 1 82 ? -8.183 -18.173 -21.889 1.00 91.75 82 PHE A C 1
ATOM 610 O O . PHE A 1 82 ? -7.523 -18.209 -22.922 1.00 91.75 82 PHE A O 1
ATOM 617 N N . GLY A 1 83 ? -7.652 -17.694 -20.763 1.00 87.81 83 GLY A N 1
ATOM 618 C CA . GLY A 1 83 ? -6.345 -17.033 -20.729 1.00 87.81 83 GLY A CA 1
ATOM 619 C C . GLY A 1 83 ? -6.349 -15.670 -21.432 1.00 87.81 83 GLY A C 1
ATOM 620 O O . GLY A 1 83 ? -7.375 -14.988 -21.490 1.00 87.81 83 GLY A O 1
ATOM 621 N N . PHE A 1 84 ? -5.181 -15.242 -21.908 1.00 90.06 84 PHE A N 1
ATOM 622 C CA . PHE A 1 84 ? -5.031 -14.015 -22.690 1.00 90.06 84 PHE A CA 1
ATOM 623 C C . PHE A 1 84 ? -5.125 -14.306 -24.187 1.00 90.06 84 PHE A C 1
ATOM 625 O O . PHE A 1 84 ? -4.708 -15.369 -24.647 1.00 90.06 84 PHE A O 1
ATOM 632 N N . ARG A 1 85 ? -5.652 -13.335 -24.934 1.00 91.31 85 ARG A N 1
ATOM 633 C CA . ARG A 1 85 ? -5.695 -13.351 -26.394 1.00 91.31 85 ARG A CA 1
ATOM 634 C C . ARG A 1 85 ? -5.138 -12.029 -26.908 1.00 91.31 85 ARG A C 1
ATOM 636 O O . ARG A 1 85 ? -5.607 -10.975 -26.483 1.00 91.31 85 ARG A O 1
ATOM 643 N N . PHE A 1 86 ? -4.136 -12.090 -27.776 1.00 92.25 86 PHE A N 1
ATOM 644 C CA . PHE A 1 86 ? -3.495 -10.919 -28.370 1.00 92.25 86 PHE A CA 1
ATOM 645 C C . PHE A 1 86 ? -3.584 -10.991 -29.892 1.00 92.25 86 PHE A C 1
ATOM 647 O O . PHE A 1 86 ? -3.395 -12.059 -30.472 1.00 92.25 86 PHE A O 1
ATOM 654 N N . PHE A 1 87 ? -3.830 -9.838 -30.510 1.00 92.81 87 PHE A N 1
ATOM 655 C CA . PHE A 1 87 ? -3.903 -9.653 -31.956 1.00 92.81 87 PHE A CA 1
ATOM 656 C C . PHE A 1 87 ? -2.758 -8.728 -32.379 1.00 92.81 87 PHE A C 1
ATOM 658 O O . PHE A 1 87 ? -2.677 -7.588 -31.917 1.00 92.81 87 PHE A O 1
ATOM 665 N N . PHE A 1 88 ? -1.859 -9.211 -33.231 1.00 90.75 88 PHE A N 1
ATOM 666 C CA . PHE A 1 88 ? -0.696 -8.466 -33.710 1.00 90.75 88 PHE A CA 1
ATOM 667 C C . PHE A 1 88 ? -1.017 -7.831 -35.060 1.00 90.75 88 PHE A C 1
ATOM 669 O O . PHE A 1 88 ? -0.848 -8.462 -36.099 1.00 90.75 88 PHE A O 1
ATOM 676 N N . SER A 1 89 ? -1.520 -6.594 -35.044 1.00 89.62 89 SER A N 1
ATOM 677 C CA . SER A 1 89 ? -2.064 -5.959 -36.249 1.00 89.62 89 SER A CA 1
ATOM 678 C C . SER A 1 89 ? -1.078 -5.144 -37.080 1.00 89.62 89 SER A C 1
ATOM 680 O O . SER A 1 89 ? -1.393 -4.825 -38.219 1.00 89.62 89 SER A O 1
ATOM 682 N N . GLU A 1 90 ? 0.078 -4.753 -36.541 1.00 89.12 90 GLU A N 1
ATOM 683 C CA . GLU A 1 90 ? 1.047 -3.886 -37.243 1.00 89.12 90 GLU A CA 1
ATOM 684 C C . GLU A 1 90 ? 0.408 -2.608 -37.842 1.00 89.12 90 GLU A C 1
ATOM 686 O O . GLU A 1 90 ? 0.780 -2.129 -38.909 1.00 89.12 90 GLU A O 1
ATOM 691 N N . GLY A 1 91 ? -0.593 -2.046 -37.150 1.00 87.38 91 GLY A N 1
ATOM 692 C CA . GLY A 1 91 ? -1.315 -0.840 -37.584 1.00 87.38 91 GLY A CA 1
ATOM 693 C C . GLY A 1 91 ? -2.510 -1.097 -38.510 1.00 87.38 91 GLY A C 1
ATOM 694 O O . GLY A 1 91 ? -3.228 -0.157 -38.858 1.00 87.38 91 GLY A O 1
ATOM 695 N N . ARG A 1 92 ? -2.773 -2.357 -38.869 1.00 86.12 92 ARG A N 1
ATOM 696 C CA . ARG A 1 92 ? -3.963 -2.769 -39.619 1.00 86.12 92 ARG A CA 1
ATOM 697 C C . ARG A 1 92 ? -5.245 -2.626 -38.794 1.00 86.12 92 ARG A C 1
ATOM 699 O O . ARG A 1 92 ? -5.233 -2.755 -37.568 1.00 86.12 92 ARG A O 1
ATOM 706 N N . ARG A 1 93 ? -6.359 -2.351 -39.483 1.00 89.56 93 ARG A N 1
ATOM 707 C CA . ARG A 1 93 ? -7.698 -2.162 -38.885 1.00 89.56 93 ARG A CA 1
ATOM 708 C C . ARG A 1 93 ? -8.611 -3.382 -39.026 1.00 89.56 93 ARG A C 1
ATOM 710 O O . ARG A 1 93 ? -9.599 -3.473 -38.307 1.00 89.56 93 ARG A O 1
ATOM 717 N N . ASP A 1 94 ? -8.279 -4.304 -39.919 1.00 90.75 94 ASP A N 1
ATOM 718 C CA . ASP A 1 94 ? -8.936 -5.596 -40.110 1.00 90.75 94 ASP A CA 1
ATOM 719 C C . ASP A 1 94 ? -8.403 -6.618 -39.093 1.00 90.75 94 ASP A C 1
ATOM 721 O O . ASP A 1 94 ? -7.623 -7.509 -39.418 1.00 90.75 94 ASP A O 1
ATOM 725 N N . ILE A 1 95 ? -8.777 -6.432 -37.820 1.00 87.75 95 ILE A N 1
ATOM 726 C CA . ILE A 1 95 ? -8.260 -7.190 -36.661 1.00 87.75 95 ILE A CA 1
ATOM 727 C C . ILE A 1 95 ? -8.551 -8.698 -36.700 1.00 87.75 95 ILE A C 1
ATOM 729 O O . ILE A 1 95 ? -7.929 -9.462 -35.971 1.00 87.75 95 ILE A O 1
ATOM 733 N N . ASP A 1 96 ? -9.503 -9.130 -37.514 1.00 90.06 96 ASP A N 1
ATOM 734 C CA . ASP A 1 96 ? -9.850 -10.528 -37.763 1.00 90.06 96 ASP A CA 1
ATOM 735 C C . ASP A 1 96 ? -8.906 -11.203 -38.774 1.00 90.06 96 ASP A C 1
ATOM 737 O O . ASP A 1 96 ? -8.866 -12.428 -38.857 1.00 90.06 96 ASP A O 1
ATOM 741 N N . ALA A 1 97 ? -8.097 -10.420 -39.495 1.00 91.56 97 ALA A N 1
ATOM 742 C CA . ALA A 1 97 ? -7.169 -10.881 -40.526 1.00 91.56 97 ALA A CA 1
ATOM 743 C C . ALA A 1 97 ? -5.686 -10.704 -40.135 1.00 91.56 97 ALA A C 1
ATOM 745 O O . ALA A 1 97 ? -4.818 -10.534 -41.003 1.00 91.56 97 ALA A O 1
ATOM 746 N N . VAL A 1 98 ? -5.383 -10.721 -38.832 1.00 93.19 98 VAL A N 1
ATOM 747 C CA . VAL A 1 98 ? -4.026 -10.540 -38.289 1.00 93.19 98 VAL A CA 1
ATOM 748 C C . VAL A 1 98 ? -3.582 -11.744 -37.462 1.00 93.19 98 VAL A C 1
ATOM 750 O O . VAL A 1 98 ? -4.394 -12.572 -37.054 1.00 93.19 98 VAL A O 1
ATOM 753 N N . THR A 1 99 ? -2.279 -11.844 -37.198 1.00 93.75 99 THR A N 1
ATOM 754 C CA . THR A 1 99 ? -1.727 -12.918 -36.367 1.00 93.75 99 THR A CA 1
ATOM 755 C C . THR A 1 99 ? -2.300 -12.842 -34.955 1.00 93.75 99 THR A C 1
ATOM 757 O O . THR A 1 99 ? -2.239 -11.799 -34.302 1.00 93.75 99 THR A O 1
ATOM 760 N N . GLU A 1 100 ? -2.815 -13.964 -34.462 1.00 93.69 100 GLU A N 1
ATOM 761 C CA . GLU A 1 100 ? -3.407 -14.082 -33.133 1.00 93.69 100 GLU A CA 1
ATOM 762 C C . GLU A 1 100 ? -2.636 -15.104 -32.286 1.00 93.69 100 GLU A C 1
ATOM 764 O O . GLU A 1 100 ? -2.254 -16.169 -32.773 1.00 93.69 100 GLU A O 1
ATOM 769 N N . ILE A 1 101 ? -2.443 -14.809 -30.999 1.00 92.88 101 ILE A N 1
ATOM 770 C CA . ILE A 1 101 ? -2.041 -15.797 -29.991 1.00 92.88 101 ILE A CA 1
ATOM 771 C C . ILE A 1 101 ? -3.093 -15.850 -28.883 1.00 92.88 101 ILE A C 1
ATOM 773 O O . ILE A 1 101 ? -3.448 -14.828 -28.295 1.00 92.88 101 ILE A O 1
ATOM 777 N N . GLY A 1 102 ? -3.579 -17.047 -28.568 1.00 91.31 102 GLY A N 1
ATOM 778 C CA . GLY A 1 102 ? -4.572 -17.255 -27.518 1.00 91.31 102 GLY A CA 1
ATOM 779 C C . GLY A 1 102 ? -5.016 -18.710 -27.410 1.00 91.31 102 GLY A C 1
ATOM 780 O O . GLY A 1 102 ? -4.624 -19.558 -28.211 1.00 91.31 102 GLY A O 1
ATOM 781 N N . ALA A 1 103 ? -5.843 -19.014 -26.407 1.00 89.81 103 ALA A N 1
ATOM 782 C CA . ALA A 1 103 ? -6.429 -20.344 -26.262 1.00 89.81 103 ALA A CA 1
ATOM 783 C C . ALA A 1 103 ? -7.776 -20.439 -26.996 1.00 89.81 103 ALA A C 1
ATOM 785 O O . ALA A 1 103 ? -8.629 -19.556 -26.879 1.00 89.81 103 ALA A O 1
ATOM 786 N N . SER A 1 104 ? -7.988 -21.541 -27.718 1.00 90.56 104 SER A N 1
ATOM 787 C CA . SER A 1 104 ? -9.268 -21.906 -28.352 1.00 90.56 104 SER A CA 1
ATOM 788 C C . SER A 1 104 ? -10.152 -22.794 -27.467 1.00 90.56 104 SER A C 1
ATOM 790 O O . SER A 1 104 ? -11.294 -23.086 -27.804 1.00 90.56 104 SER A O 1
ATOM 792 N N . ARG A 1 105 ? -9.624 -23.225 -26.319 1.00 90.75 105 ARG A N 1
ATOM 793 C CA . ARG A 1 105 ? -10.298 -24.054 -25.317 1.00 90.75 105 ARG A CA 1
ATOM 794 C C . ARG A 1 105 ? -9.951 -23.560 -23.923 1.00 90.75 105 ARG A C 1
ATOM 796 O O . ARG A 1 105 ? -8.958 -22.854 -23.744 1.00 90.75 105 ARG A O 1
ATOM 803 N N . TYR A 1 106 ? -10.735 -23.963 -22.931 1.00 87.44 106 TYR A N 1
ATOM 804 C CA . TYR A 1 106 ? -10.402 -23.654 -21.550 1.00 87.44 106 TYR A CA 1
ATOM 805 C C . TYR A 1 106 ? -9.046 -24.238 -21.152 1.00 87.44 106 TYR A C 1
ATOM 807 O O . TYR A 1 106 ? -8.729 -25.388 -21.461 1.00 87.44 106 TYR A O 1
ATOM 815 N N . LEU A 1 107 ? -8.272 -23.438 -20.423 1.00 87.81 107 LEU A N 1
ATOM 816 C CA . LEU A 1 107 ? -7.049 -23.896 -19.780 1.00 87.81 107 LEU A CA 1
ATOM 817 C C . LEU A 1 107 ? -7.384 -24.802 -18.586 1.00 87.81 107 LEU A C 1
ATOM 819 O O . LEU A 1 107 ? -8.482 -24.734 -18.016 1.00 87.81 107 LEU A O 1
ATOM 823 N N . PHE A 1 108 ? -6.428 -25.669 -18.239 1.00 88.00 108 PHE A N 1
ATOM 824 C CA . PHE A 1 108 ? -6.593 -26.678 -17.190 1.00 88.00 108 PHE A CA 1
ATOM 825 C C . PHE A 1 108 ? -6.824 -26.036 -15.820 1.00 88.00 108 PHE A C 1
ATOM 827 O O . PHE A 1 108 ? -7.768 -26.394 -15.120 1.00 88.00 108 PHE A O 1
ATOM 834 N N . VAL A 1 109 ? -6.011 -25.033 -15.478 1.00 89.56 109 VAL A N 1
ATOM 835 C CA . VAL A 1 109 ? -6.219 -24.215 -14.282 1.00 89.56 109 VAL A CA 1
ATOM 836 C C . VAL A 1 109 ? -7.200 -23.093 -14.634 1.00 89.56 109 VAL A C 1
ATOM 838 O O . VAL A 1 109 ? -6.941 -22.336 -15.574 1.00 89.56 109 VAL A O 1
ATOM 841 N N . PRO A 1 110 ? -8.351 -22.989 -13.948 1.00 89.81 110 PRO A N 1
ATOM 842 C CA . PRO A 1 110 ? -9.341 -21.977 -14.269 1.00 89.81 110 PRO A CA 1
ATOM 843 C C . PRO A 1 110 ? -8.844 -20.582 -13.890 1.00 89.81 110 PRO A C 1
ATOM 845 O O . PRO A 1 110 ? -8.203 -20.373 -12.863 1.00 89.81 110 PRO A O 1
ATOM 848 N N . SER A 1 111 ? -9.219 -19.612 -14.712 1.00 95.06 111 SER A N 1
ATOM 849 C CA . SER A 1 111 ? -9.276 -18.202 -14.346 1.00 95.06 111 SER A CA 1
ATOM 850 C C . SER A 1 111 ? -10.651 -17.656 -14.723 1.00 95.06 111 SER A C 1
ATOM 852 O O . SER A 1 111 ? -11.392 -18.291 -15.479 1.00 95.06 111 SER A O 1
ATOM 854 N N . TYR A 1 112 ? -11.015 -16.501 -14.176 1.00 96.31 112 TYR A N 1
ATOM 855 C CA . TYR A 1 112 ? -12.345 -15.907 -14.315 1.00 96.31 112 TYR A CA 1
ATOM 856 C C . TYR A 1 112 ? -12.275 -14.428 -14.718 1.00 96.31 112 TYR A C 1
ATOM 858 O O . TYR A 1 112 ? -11.360 -13.710 -14.299 1.00 96.31 112 TYR A O 1
ATOM 866 N N . GLN A 1 113 ? -13.257 -13.991 -15.506 1.00 96.31 113 GLN A N 1
ATOM 867 C CA . GLN A 1 113 ? -13.689 -12.600 -15.599 1.00 96.31 113 GLN A CA 1
ATOM 868 C C . GLN A 1 113 ? -14.804 -12.408 -14.569 1.00 96.31 113 GLN A C 1
ATOM 870 O O . GLN A 1 113 ? -15.809 -13.120 -14.594 1.00 96.31 113 GLN A O 1
ATOM 875 N N . ILE A 1 114 ? -14.577 -11.496 -13.635 1.00 96.31 114 ILE A N 1
ATOM 876 C CA . ILE A 1 114 ? -15.347 -11.354 -12.406 1.00 96.31 114 ILE A CA 1
ATOM 877 C C . ILE A 1 114 ? -16.166 -10.071 -12.474 1.00 96.31 114 ILE A C 1
ATOM 879 O O . ILE A 1 114 ? -15.591 -8.984 -12.498 1.00 96.31 114 ILE A O 1
ATOM 883 N N . ASP A 1 115 ? -17.488 -10.179 -12.408 1.00 96.81 115 ASP A N 1
ATOM 884 C CA . ASP A 1 115 ? -18.343 -9.036 -12.110 1.00 96.81 115 ASP A CA 1
ATOM 885 C C . ASP A 1 115 ? -18.142 -8.632 -10.646 1.00 96.81 115 ASP A C 1
ATOM 887 O O . ASP A 1 115 ? -18.449 -9.368 -9.701 1.00 96.81 115 ASP A O 1
ATOM 891 N N . ARG A 1 116 ? -17.597 -7.431 -10.456 1.00 94.81 116 ARG A N 1
ATOM 892 C CA . ARG A 1 116 ? -17.226 -6.929 -9.134 1.00 94.81 116 ARG A CA 1
ATOM 893 C C . ARG A 1 116 ? -18.416 -6.642 -8.235 1.00 94.81 116 ARG A C 1
ATOM 895 O O . ARG A 1 116 ? -18.252 -6.741 -7.024 1.00 94.81 116 ARG A O 1
ATOM 902 N N . GLY A 1 117 ? -19.572 -6.300 -8.794 1.00 95.44 117 GLY A N 1
ATOM 903 C CA . GLY A 1 117 ? -20.783 -6.080 -8.015 1.00 95.44 117 GLY A CA 1
ATOM 904 C C . GLY A 1 117 ? -21.337 -7.393 -7.482 1.00 95.44 117 GLY A C 1
ATOM 905 O O . GLY A 1 117 ? -21.513 -7.545 -6.276 1.00 95.44 117 GLY A O 1
ATOM 906 N N . ILE A 1 118 ? -21.516 -8.367 -8.380 1.00 97.00 118 ILE A N 1
ATOM 907 C CA . ILE A 1 118 ? -21.999 -9.710 -8.032 1.00 97.00 118 ILE A CA 1
ATOM 908 C C . ILE A 1 118 ? -21.083 -10.343 -6.982 1.00 97.00 118 ILE A C 1
ATOM 910 O O . ILE A 1 118 ? -21.561 -10.828 -5.956 1.00 97.00 118 ILE A O 1
ATOM 914 N N . PHE A 1 119 ? -19.765 -10.306 -7.205 1.00 97.31 119 PHE A N 1
ATOM 915 C CA . PHE A 1 119 ? -18.839 -10.992 -6.313 1.00 97.31 119 PHE A CA 1
ATOM 916 C C . PHE A 1 119 ? -18.690 -10.299 -4.955 1.00 97.31 119 PHE A C 1
ATOM 918 O O . PHE A 1 119 ? -18.650 -10.978 -3.937 1.00 97.31 119 PHE A O 1
ATOM 925 N N . GLU A 1 120 ? -18.627 -8.964 -4.893 1.00 96.31 120 GLU A N 1
ATOM 926 C CA . GLU A 1 120 ? -18.496 -8.270 -3.602 1.00 96.31 120 GLU A CA 1
ATOM 927 C C . GLU A 1 120 ? -19.767 -8.343 -2.750 1.00 96.31 120 GLU A C 1
ATOM 929 O O . GLU A 1 120 ? -19.652 -8.424 -1.529 1.00 96.31 120 GLU A O 1
ATOM 934 N N . ASN A 1 121 ? -20.957 -8.366 -3.360 1.00 97.69 121 ASN A N 1
ATOM 935 C CA . ASN A 1 121 ? -22.200 -8.627 -2.628 1.00 97.69 121 ASN A CA 1
ATOM 936 C C . ASN A 1 121 ? -22.186 -10.029 -2.017 1.00 97.69 121 ASN A C 1
ATOM 938 O O . ASN A 1 121 ? -22.388 -10.173 -0.814 1.00 97.69 121 ASN A O 1
ATOM 942 N N . TYR A 1 122 ? -21.831 -11.037 -2.819 1.00 98.31 122 TYR A N 1
ATOM 943 C CA . TYR A 1 122 ? -21.701 -12.408 -2.339 1.00 98.31 122 TYR A CA 1
ATOM 944 C C . TYR A 1 122 ? -20.652 -12.543 -1.225 1.00 98.31 122 TYR A C 1
ATOM 946 O O . TYR A 1 122 ? -20.901 -13.190 -0.214 1.00 98.31 122 TYR A O 1
ATOM 954 N N . LEU A 1 123 ? -19.489 -11.899 -1.366 1.00 98.25 123 LEU A N 1
ATOM 955 C CA . LEU A 1 123 ? -18.451 -11.901 -0.332 1.00 98.25 123 LEU A CA 1
ATOM 956 C C . LEU A 1 123 ? -18.928 -11.256 0.974 1.00 98.25 123 LEU A C 1
ATOM 958 O O . LEU A 1 123 ? -18.544 -11.725 2.042 1.00 98.25 123 LEU A O 1
ATOM 962 N N . ALA A 1 124 ? -19.723 -10.185 0.905 1.00 98.06 124 ALA A N 1
ATOM 963 C CA . ALA A 1 124 ? -20.257 -9.517 2.088 1.00 98.06 124 ALA A CA 1
ATOM 964 C C . ALA A 1 124 ? -21.255 -10.417 2.832 1.00 98.06 124 ALA A C 1
ATOM 966 O O . ALA A 1 124 ? -21.149 -10.577 4.048 1.00 98.06 124 ALA A O 1
ATOM 967 N N . GLU A 1 125 ? -22.170 -11.051 2.094 1.00 98.25 125 GLU A N 1
ATOM 968 C CA . GLU A 1 125 ? -23.136 -12.017 2.628 1.00 98.25 125 GLU A CA 1
ATOM 969 C C . GLU A 1 125 ? -22.435 -13.236 3.240 1.00 98.25 125 GLU A C 1
ATOM 971 O O . GLU A 1 125 ? -22.709 -13.608 4.381 1.00 98.25 125 GLU A O 1
ATOM 976 N N . GLU A 1 126 ? -21.473 -13.817 2.522 1.00 98.31 126 GLU A N 1
ATOM 977 C CA . GLU A 1 126 ? -20.715 -14.981 2.983 1.00 98.31 126 GLU A CA 1
ATOM 978 C C . GLU A 1 126 ? -19.846 -14.643 4.204 1.00 98.31 126 GLU A C 1
ATOM 980 O O . GLU A 1 126 ? -19.748 -15.436 5.141 1.00 98.31 126 GLU A O 1
ATOM 985 N N . ALA A 1 127 ? -19.237 -13.452 4.246 1.00 98.00 127 ALA A N 1
ATOM 986 C CA . ALA A 1 127 ? -18.476 -13.002 5.409 1.00 98.00 127 ALA A CA 1
ATOM 987 C C . ALA A 1 127 ? -19.379 -12.858 6.640 1.00 98.00 127 ALA A C 1
ATOM 989 O O . ALA A 1 127 ? -19.028 -13.358 7.712 1.00 98.00 127 ALA A O 1
ATOM 990 N N . ALA A 1 128 ? -20.552 -12.238 6.482 1.00 98.00 128 ALA A N 1
ATOM 991 C CA . ALA A 1 128 ? -21.538 -12.120 7.551 1.00 98.00 128 ALA A CA 1
ATOM 992 C C . ALA A 1 128 ? -22.026 -13.496 8.033 1.00 98.00 128 ALA A C 1
ATOM 994 O O . ALA A 1 128 ? -22.073 -13.745 9.238 1.00 98.00 128 ALA A O 1
ATOM 995 N N . HIS A 1 129 ? -22.298 -14.423 7.110 1.00 97.75 129 HIS A N 1
ATOM 996 C CA . HIS A 1 129 ? -22.691 -15.796 7.429 1.00 97.75 129 HIS A CA 1
ATOM 997 C C . HIS A 1 129 ? -21.618 -16.545 8.242 1.00 97.75 129 HIS A C 1
ATOM 999 O O . HIS A 1 129 ? -21.949 -17.297 9.155 1.00 97.75 129 HIS A O 1
ATOM 1005 N N . ARG A 1 130 ? -20.328 -16.279 7.990 1.00 96.44 130 ARG A N 1
ATOM 1006 C CA . ARG A 1 130 ? -19.197 -16.822 8.771 1.00 96.44 130 ARG A CA 1
ATOM 1007 C C . ARG A 1 130 ? -18.866 -16.021 10.039 1.00 96.44 130 ARG A C 1
ATOM 1009 O O . ARG A 1 130 ? -17.798 -16.202 10.628 1.00 96.44 130 ARG A O 1
ATOM 1016 N N . GLY A 1 131 ? -19.759 -15.131 10.468 1.00 97.25 131 GLY A N 1
ATOM 1017 C CA . GLY A 1 131 ? -19.642 -14.393 11.724 1.00 97.25 131 GLY A CA 1
ATOM 1018 C C . GLY A 1 131 ? -18.657 -13.223 11.688 1.00 97.25 131 GLY A C 1
ATOM 1019 O O . GLY A 1 131 ? -18.142 -12.836 12.737 1.00 97.25 131 GLY A O 1
ATOM 1020 N N . VAL A 1 132 ? -18.339 -12.680 10.508 1.00 98.12 132 VAL A N 1
ATOM 1021 C CA . VAL A 1 132 ? -17.694 -11.363 10.393 1.00 98.12 132 VAL A CA 1
ATOM 1022 C C . VAL A 1 132 ? -18.762 -10.296 10.606 1.00 98.12 132 VAL A C 1
ATOM 1024 O O . VAL A 1 132 ? -19.801 -10.314 9.950 1.00 98.12 132 VAL A O 1
ATOM 1027 N N . GLN A 1 133 ? -18.502 -9.317 11.469 1.00 97.75 133 GLN A N 1
ATOM 1028 C CA . GLN A 1 133 ? -19.378 -8.158 11.583 1.00 97.75 133 GLN A CA 1
ATOM 1029 C C . GLN A 1 133 ? -19.112 -7.207 10.408 1.00 97.75 133 GLN A C 1
ATOM 1031 O O . GLN A 1 133 ? -18.222 -6.355 10.453 1.00 97.75 133 GLN A O 1
ATOM 1036 N N . PHE A 1 134 ? -19.870 -7.373 9.328 1.00 97.75 134 PHE A N 1
ATOM 1037 C CA . PHE A 1 134 ? -19.822 -6.477 8.178 1.00 97.75 134 PHE A CA 1
ATOM 1038 C C . PHE A 1 134 ? -20.711 -5.251 8.421 1.00 97.75 134 PHE A C 1
ATOM 1040 O O . PHE A 1 134 ? -21.902 -5.389 8.691 1.00 97.75 134 PHE A O 1
ATOM 1047 N N . ILE A 1 135 ? -20.125 -4.054 8.356 1.00 95.88 135 ILE A N 1
ATOM 1048 C CA . ILE A 1 135 ? -20.828 -2.781 8.541 1.00 95.88 135 ILE A CA 1
ATOM 1049 C C . ILE A 1 135 ? -20.609 -1.935 7.290 1.00 95.88 135 ILE A C 1
ATOM 1051 O O . ILE A 1 135 ? -19.528 -1.379 7.084 1.00 95.88 135 ILE A O 1
ATOM 1055 N N . ASP A 1 136 ? -21.637 -1.840 6.461 1.00 95.75 136 ASP A N 1
ATOM 1056 C CA . ASP A 1 136 ? -21.680 -0.991 5.280 1.00 95.75 136 ASP A CA 1
ATOM 1057 C C . ASP A 1 136 ? -22.193 0.422 5.626 1.00 95.75 136 ASP A C 1
ATOM 1059 O O . ASP A 1 136 ? -22.563 0.721 6.767 1.00 95.75 136 ASP A O 1
ATOM 1063 N N . GLY A 1 137 ? -22.105 1.358 4.676 1.00 94.94 137 GLY A N 1
ATOM 1064 C CA . GLY A 1 137 ? -22.407 2.773 4.937 1.00 94.94 137 GLY A CA 1
ATOM 1065 C C . GLY A 1 137 ? -21.528 3.418 6.027 1.00 94.94 137 GLY A C 1
ATOM 1066 O O . GLY A 1 137 ? -21.830 4.509 6.519 1.00 94.94 137 GLY A O 1
ATOM 1067 N N . ALA A 1 138 ? -20.434 2.758 6.411 1.00 95.38 138 ALA A N 1
ATOM 1068 C CA . ALA A 1 138 ? -19.533 3.123 7.488 1.00 95.38 138 ALA A CA 1
ATOM 1069 C C . ALA A 1 138 ? -18.369 3.960 6.951 1.00 95.38 138 ALA A C 1
ATOM 1071 O O . ALA A 1 138 ? -17.448 3.479 6.288 1.00 95.38 138 ALA A O 1
ATOM 1072 N N . THR A 1 139 ? -18.372 5.254 7.263 1.00 93.81 139 THR A N 1
ATOM 1073 C CA . THR A 1 139 ? -17.262 6.140 6.902 1.00 93.81 139 THR A CA 1
ATOM 1074 C C . THR A 1 139 ? -16.313 6.297 8.078 1.00 93.81 139 THR A C 1
ATOM 1076 O O . THR A 1 139 ? -16.629 7.005 9.032 1.00 93.81 139 THR A O 1
ATOM 1079 N N . VAL A 1 140 ? -15.122 5.702 7.996 1.00 92.00 140 VAL A N 1
ATOM 1080 C CA . VAL A 1 140 ? -14.046 5.948 8.969 1.00 92.00 140 VAL A CA 1
ATOM 1081 C C . VAL A 1 140 ? -13.660 7.433 8.941 1.00 92.00 140 VAL A C 1
ATOM 1083 O O . VAL A 1 140 ? -13.383 8.002 7.882 1.00 92.00 140 VAL A O 1
ATOM 1086 N N . ARG A 1 141 ? -13.670 8.079 10.109 1.00 88.69 141 ARG A N 1
ATOM 1087 C CA . ARG A 1 141 ? -13.398 9.515 10.291 1.00 88.69 141 ARG A CA 1
ATOM 1088 C C . ARG A 1 141 ? -12.056 9.762 10.959 1.00 88.69 141 ARG A C 1
ATOM 1090 O O . ARG A 1 141 ? -11.323 10.652 10.529 1.00 88.69 141 ARG A O 1
ATOM 1097 N N . ARG A 1 142 ? -11.726 8.963 11.974 1.00 85.19 142 ARG A N 1
ATOM 1098 C CA . ARG A 1 142 ? -10.502 9.108 12.759 1.00 85.19 142 ARG A CA 1
ATOM 1099 C C . ARG A 1 142 ? -9.898 7.749 13.069 1.00 85.19 142 ARG A C 1
ATOM 1101 O O . ARG A 1 142 ? -10.609 6.772 13.270 1.00 85.19 142 ARG A O 1
ATOM 1108 N N . ILE A 1 143 ? -8.572 7.718 13.082 1.00 86.38 143 ILE A N 1
ATOM 1109 C CA . ILE A 1 143 ? -7.774 6.557 13.455 1.00 86.38 143 ILE A CA 1
ATOM 1110 C C . ILE A 1 143 ? -6.678 7.065 14.383 1.00 86.38 143 ILE A C 1
ATOM 1112 O O . ILE A 1 143 ? -5.837 7.865 13.958 1.00 86.38 143 ILE A O 1
ATOM 1116 N N . ASP A 1 144 ? -6.673 6.571 15.613 1.00 82.25 144 ASP A N 1
ATOM 1117 C CA . ASP A 1 144 ? -5.617 6.807 16.584 1.00 82.25 144 ASP A CA 1
ATOM 1118 C C . ASP A 1 144 ? -4.885 5.482 16.817 1.00 82.25 144 ASP A C 1
ATOM 1120 O O . ASP A 1 144 ? -5.390 4.543 17.436 1.00 82.25 144 ASP A O 1
ATOM 1124 N N . LEU A 1 145 ? -3.681 5.382 16.256 1.00 80.94 145 LEU A N 1
ATOM 1125 C CA . LEU A 1 145 ? -2.837 4.210 16.438 1.00 80.94 145 LEU A CA 1
ATOM 1126 C C . LEU A 1 145 ? -2.200 4.259 17.828 1.00 80.94 145 LEU A C 1
ATOM 1128 O O . LEU A 1 145 ? -1.536 5.239 18.164 1.00 80.94 145 LEU A O 1
ATOM 1132 N N . ALA A 1 146 ? -2.361 3.186 18.600 1.00 77.06 146 ALA A N 1
ATOM 1133 C CA . ALA A 1 146 ? -1.577 2.941 19.802 1.00 77.06 146 ALA A CA 1
ATOM 1134 C C . ALA A 1 146 ? -0.062 3.123 19.575 1.00 77.06 146 ALA A C 1
ATOM 1136 O O . ALA A 1 146 ? 0.478 2.748 18.532 1.00 77.06 146 ALA A O 1
ATOM 1137 N N . GLY A 1 147 ? 0.617 3.699 20.573 1.00 61.16 147 GLY A N 1
ATOM 1138 C CA . GLY A 1 147 ? 2.069 3.918 20.563 1.00 61.16 147 GLY A CA 1
ATOM 1139 C C . GLY A 1 147 ? 2.896 2.684 20.941 1.00 61.16 147 GLY A C 1
ATOM 1140 O O . GLY A 1 147 ? 4.118 2.711 20.817 1.00 61.16 147 GLY A O 1
ATOM 1141 N N . ASP A 1 148 ? 2.242 1.611 21.385 1.00 67.44 148 ASP A N 1
ATOM 1142 C CA . ASP A 1 148 ? 2.850 0.348 21.794 1.00 67.44 148 ASP A CA 1
ATOM 1143 C C . ASP A 1 148 ? 2.035 -0.850 21.270 1.00 67.44 148 ASP A C 1
ATOM 1145 O O . ASP A 1 148 ? 0.890 -0.703 20.848 1.00 67.44 148 ASP A O 1
ATOM 1149 N N . ALA A 1 149 ? 2.633 -2.044 21.287 1.00 66.06 149 ALA A N 1
ATOM 1150 C CA . ALA A 1 149 ? 2.041 -3.255 20.710 1.00 66.06 149 ALA A CA 1
ATOM 1151 C C . ALA A 1 149 ? 0.943 -3.921 21.568 1.00 66.06 149 ALA A C 1
ATOM 1153 O O . ALA A 1 149 ? 0.338 -4.898 21.126 1.00 66.06 149 ALA A O 1
ATOM 1154 N N . ARG A 1 150 ? 0.722 -3.469 22.810 1.00 74.19 150 ARG A N 1
ATOM 1155 C CA . ARG A 1 150 ? -0.248 -4.064 23.749 1.00 74.19 150 ARG A CA 1
ATOM 1156 C C . ARG A 1 150 ? -1.549 -3.269 23.805 1.00 74.19 150 ARG A C 1
ATOM 1158 O O . ARG A 1 150 ? -2.603 -3.850 24.063 1.00 74.19 150 ARG A O 1
ATOM 1165 N N . SER A 1 151 ? -1.470 -1.964 23.579 1.00 82.62 151 SER A N 1
ATOM 1166 C CA . SER A 1 151 ? -2.614 -1.059 23.584 1.00 82.62 151 SER A CA 1
ATOM 1167 C C . SER A 1 151 ? -3.427 -1.181 22.283 1.00 82.62 151 SER A C 1
ATOM 1169 O O . SER A 1 151 ? -2.841 -1.243 21.202 1.00 82.62 151 SER A O 1
ATOM 1171 N N . PRO A 1 152 ? -4.773 -1.2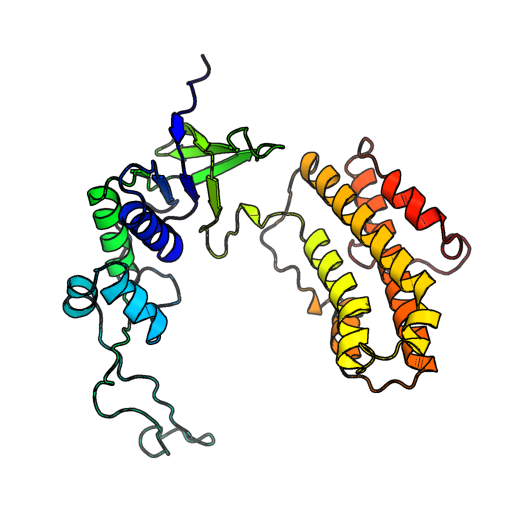17 22.340 1.00 89.31 152 PRO A N 1
ATOM 1172 C CA . PRO A 1 152 ? -5.598 -1.284 21.139 1.00 89.31 152 PRO A CA 1
ATOM 1173 C C . PRO A 1 152 ? -5.611 0.056 20.391 1.00 89.31 152 PRO A C 1
ATOM 1175 O O . PRO A 1 152 ? -5.638 1.128 20.997 1.00 89.31 152 PRO A O 1
ATOM 1178 N N . HIS A 1 153 ? -5.655 -0.000 19.064 1.00 87.31 153 HIS A N 1
ATOM 1179 C CA . HIS A 1 153 ? -5.930 1.157 18.215 1.00 87.31 153 HIS A CA 1
ATOM 1180 C C . HIS A 1 153 ? -7.375 1.629 18.422 1.00 87.31 153 HIS A C 1
ATOM 1182 O O . HIS A 1 153 ? -8.246 0.813 18.715 1.00 87.31 153 HIS A O 1
ATOM 1188 N N . LEU A 1 154 ? -7.638 2.924 18.253 1.00 92.19 154 LEU A N 1
ATOM 1189 C CA . LEU A 1 154 ? -8.984 3.498 18.258 1.00 92.19 154 LEU A CA 1
ATOM 1190 C C . LEU A 1 154 ? -9.371 3.906 16.834 1.00 92.19 154 LEU A C 1
ATOM 1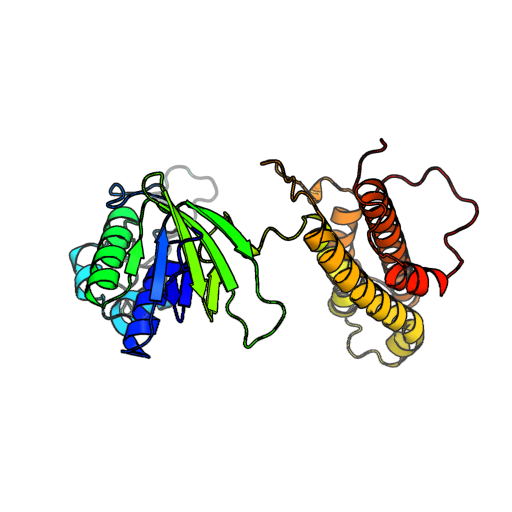192 O O . LEU A 1 154 ? -8.610 4.572 16.131 1.00 92.19 154 LEU A O 1
ATOM 1196 N N . ILE A 1 155 ? -10.571 3.518 16.423 1.00 93.19 155 ILE A N 1
ATOM 1197 C CA . ILE A 1 155 ? -11.168 3.847 15.136 1.00 93.19 155 ILE A CA 1
ATOM 1198 C C . ILE A 1 155 ? -12.513 4.508 15.413 1.00 93.19 155 ILE A C 1
ATOM 1200 O O . ILE A 1 155 ? -13.385 3.906 16.033 1.00 93.19 155 ILE A O 1
ATOM 1204 N N . GLU A 1 156 ? -12.702 5.733 14.933 1.00 93.88 156 GLU A N 1
ATOM 1205 C CA . GLU A 1 156 ? -14.003 6.400 14.951 1.00 93.88 156 GLU A CA 1
ATOM 1206 C C . GLU A 1 156 ? -14.582 6.382 13.538 1.00 93.88 156 GLU A C 1
ATOM 1208 O O . GLU A 1 156 ? -13.934 6.802 12.571 1.00 93.88 156 GLU A O 1
ATOM 1213 N N . CYS A 1 157 ? -15.814 5.909 13.408 1.00 93.69 157 CYS A N 1
ATOM 1214 C CA . CYS A 1 157 ? -16.535 5.834 12.146 1.00 93.69 157 CYS A CA 1
ATOM 1215 C C . CYS A 1 157 ? -17.943 6.411 12.292 1.00 93.69 157 CYS A C 1
ATOM 1217 O O . CYS A 1 157 ? -18.526 6.394 13.370 1.00 93.69 157 CYS A O 1
ATOM 1219 N N . ALA A 1 158 ? -18.472 6.954 11.200 1.00 93.38 158 ALA A N 1
ATOM 1220 C CA . ALA A 1 158 ? -19.862 7.369 11.107 1.00 93.38 158 ALA A CA 1
ATOM 1221 C C . ALA A 1 158 ? -20.642 6.284 10.358 1.00 93.38 158 ALA A C 1
ATOM 1223 O O . ALA A 1 158 ? -20.320 6.020 9.197 1.00 93.38 158 ALA A O 1
ATOM 1224 N N . CYS A 1 159 ? -21.646 5.690 10.999 1.00 88.12 159 CYS A N 1
ATOM 1225 C CA . CYS A 1 159 ? -22.496 4.636 10.445 1.00 88.12 159 CYS A CA 1
ATOM 1226 C C . CYS A 1 159 ? -23.958 5.066 10.587 1.00 88.12 159 CYS A C 1
ATOM 1228 O O . CYS A 1 159 ? -24.405 5.338 11.698 1.00 88.12 159 CYS A O 1
ATOM 1230 N N . GLY A 1 160 ? -24.701 5.176 9.481 1.00 79.06 160 GLY A N 1
ATOM 1231 C CA . GLY A 1 160 ? -26.118 5.572 9.534 1.00 79.06 160 GLY A CA 1
ATOM 1232 C C . GLY A 1 160 ? -26.378 6.954 10.158 1.00 79.06 160 GLY A C 1
ATOM 1233 O O . GLY A 1 160 ? -27.450 7.188 10.698 1.00 79.06 160 GLY A O 1
ATOM 1234 N N . GLY A 1 161 ? -25.395 7.862 10.119 1.00 76.38 161 GLY A N 1
ATOM 1235 C CA . GLY A 1 161 ? -25.476 9.190 10.746 1.00 76.38 161 GLY A CA 1
ATOM 1236 C C . GLY A 1 161 ? -25.017 9.244 12.208 1.00 76.38 161 GLY A C 1
ATOM 1237 O O . GLY A 1 161 ? -24.816 10.337 12.732 1.00 76.38 161 GLY A O 1
ATOM 1238 N N . GLU A 1 162 ? -24.766 8.098 12.843 1.00 86.31 162 GLU A N 1
ATOM 1239 C CA . GLU A 1 162 ? -24.258 8.016 14.213 1.00 86.31 162 GLU A CA 1
ATOM 1240 C C . GLU A 1 162 ? -22.743 7.808 14.244 1.00 86.31 162 GLU A C 1
ATOM 1242 O O . GLU A 1 162 ? -22.181 7.069 13.433 1.00 86.31 162 GLU A O 1
ATOM 1247 N N . ASN A 1 163 ? -22.071 8.427 15.216 1.00 90.12 163 ASN A N 1
ATOM 1248 C CA . ASN A 1 163 ? -20.651 8.189 15.456 1.00 90.12 163 ASN A CA 1
ATOM 1249 C C . ASN A 1 163 ? -20.467 6.959 16.350 1.00 90.12 163 ASN A C 1
ATOM 1251 O O . ASN A 1 163 ? -21.027 6.883 17.442 1.00 90.12 163 ASN A O 1
ATOM 1255 N N . ARG A 1 164 ? -19.630 6.024 15.904 1.00 91.50 164 ARG A N 1
ATOM 1256 C CA . ARG A 1 164 ? -19.230 4.821 16.635 1.00 91.50 164 ARG A CA 1
ATOM 1257 C C . ARG A 1 164 ? -17.723 4.805 16.832 1.00 91.50 164 ARG A C 1
ATOM 1259 O O . ARG A 1 164 ? -16.968 5.161 15.927 1.00 91.50 164 ARG A O 1
ATOM 1266 N N . ALA A 1 165 ? -17.301 4.353 18.004 1.00 94.00 165 ALA A N 1
ATOM 1267 C CA . ALA A 1 165 ? -15.903 4.158 18.353 1.00 94.00 165 ALA A CA 1
ATOM 1268 C C . ALA A 1 165 ? -15.623 2.662 18.547 1.00 94.00 165 ALA A C 1
ATOM 1270 O O . ALA A 1 165 ? -16.369 1.976 19.248 1.00 94.00 165 ALA A O 1
ATOM 1271 N N . LEU A 1 166 ? -14.554 2.176 17.920 1.00 95.69 166 LEU A N 1
ATOM 1272 C CA . LEU A 1 166 ? -14.100 0.789 17.964 1.00 95.69 166 LEU A CA 1
ATOM 1273 C C . LEU A 1 166 ? -12.649 0.739 18.441 1.00 95.69 166 LEU A C 1
ATOM 1275 O O . LEU A 1 166 ? -11.815 1.529 17.997 1.00 95.69 166 LEU A O 1
ATOM 1279 N N . HIS A 1 167 ? -12.339 -0.224 19.297 1.00 96.25 167 HIS A N 1
ATOM 1280 C CA . HIS A 1 167 ? -10.983 -0.581 19.676 1.00 96.25 167 HIS A CA 1
ATOM 1281 C C . HIS A 1 167 ? -10.556 -1.863 18.974 1.00 96.25 167 HIS A C 1
ATOM 1283 O O . HIS A 1 167 ? -11.298 -2.839 18.987 1.00 96.25 167 HIS A O 1
ATOM 1289 N N . ALA A 1 168 ? -9.352 -1.888 18.408 1.00 94.88 168 ALA A N 1
ATOM 1290 C CA . ALA A 1 168 ? -8.844 -3.052 17.686 1.00 94.88 168 ALA A CA 1
ATOM 1291 C C . ALA A 1 168 ? -7.407 -3.384 18.080 1.00 94.88 168 ALA A C 1
ATOM 1293 O O . ALA A 1 168 ? -6.570 -2.484 18.174 1.00 94.88 168 ALA A O 1
ATOM 1294 N N . ARG A 1 169 ? -7.091 -4.670 18.261 1.00 90.81 169 ARG A N 1
ATOM 1295 C CA . ARG A 1 169 ? -5.693 -5.109 18.415 1.00 90.81 169 ARG A CA 1
ATOM 1296 C C . ARG A 1 169 ? -4.940 -5.051 17.085 1.00 90.81 169 ARG A C 1
ATOM 1298 O O . ARG A 1 169 ? -3.788 -4.637 17.060 1.00 90.81 169 ARG A O 1
ATOM 1305 N N . TRP A 1 170 ? -5.598 -5.432 15.996 1.00 90.88 170 TRP A N 1
ATOM 1306 C CA . TRP A 1 170 ? -5.074 -5.343 14.640 1.00 90.88 170 TRP A CA 1
ATOM 1307 C C . TRP A 1 170 ? -5.953 -4.433 13.792 1.00 90.88 170 TRP A C 1
ATOM 1309 O O . TRP A 1 170 ? -7.177 -4.556 13.787 1.00 90.88 170 TRP A O 1
ATOM 1319 N N . LEU A 1 171 ? -5.320 -3.534 13.043 1.00 90.44 171 LEU A N 1
ATOM 1320 C CA . LEU A 1 171 ? -5.996 -2.655 12.097 1.00 90.44 171 LEU A CA 1
ATOM 1321 C C . LEU A 1 171 ? -5.443 -2.887 10.690 1.00 90.44 171 LEU A C 1
ATOM 1323 O O . LEU A 1 171 ? -4.245 -2.722 10.458 1.00 90.44 171 LEU A O 1
ATOM 1327 N N . VAL A 1 172 ? -6.316 -3.237 9.748 1.00 91.94 172 VAL A N 1
ATOM 1328 C CA . VAL A 1 172 ? -5.952 -3.510 8.352 1.00 91.94 172 VAL A CA 1
ATOM 1329 C C . VAL A 1 172 ? -6.534 -2.433 7.441 1.00 91.94 172 VAL A C 1
ATOM 1331 O O . VAL A 1 172 ? -7.739 -2.191 7.437 1.00 91.94 172 VAL A O 1
ATOM 1334 N N . ASP A 1 173 ? -5.684 -1.789 6.639 1.00 88.50 173 ASP A N 1
ATOM 1335 C CA . ASP A 1 173 ? -6.105 -0.832 5.609 1.00 88.50 173 ASP A CA 1
ATOM 1336 C C . ASP A 1 173 ? -6.314 -1.541 4.269 1.00 88.50 173 ASP A C 1
ATOM 1338 O O . ASP A 1 173 ? -5.370 -1.783 3.514 1.00 88.50 173 ASP A O 1
ATOM 1342 N N . ALA A 1 174 ? -7.573 -1.856 3.980 1.00 92.25 174 ALA A N 1
ATOM 1343 C CA . ALA A 1 174 ? -8.056 -2.385 2.711 1.00 92.25 174 ALA A CA 1
ATOM 1344 C C . ALA A 1 174 ? -8.859 -1.328 1.918 1.00 92.25 174 ALA A C 1
ATOM 1346 O O . ALA A 1 174 ? -9.603 -1.667 0.996 1.00 92.25 174 ALA A O 1
ATOM 1347 N N . CYS A 1 175 ? -8.670 -0.028 2.194 1.00 86.88 175 CYS A N 1
ATOM 1348 C CA . CYS A 1 175 ? -9.403 1.073 1.551 1.00 86.88 175 CYS A CA 1
ATOM 1349 C C . CYS A 1 175 ? -8.985 1.332 0.084 1.00 86.88 175 CYS A C 1
ATOM 1351 O O . CYS A 1 175 ? -9.299 2.379 -0.497 1.00 86.88 175 CYS A O 1
ATOM 1353 N N . GLY A 1 176 ? -8.239 0.411 -0.531 1.00 83.19 176 GLY A N 1
ATOM 1354 C CA . GLY A 1 176 ? -7.741 0.513 -1.899 1.00 83.19 176 GLY A CA 1
ATOM 1355 C C . GLY A 1 176 ? -6.949 1.801 -2.131 1.00 83.19 176 GLY A C 1
ATOM 1356 O O . GLY A 1 176 ? -6.041 2.144 -1.375 1.00 83.19 176 GLY A O 1
ATOM 1357 N N . ARG A 1 177 ? -7.315 2.550 -3.180 1.00 75.31 177 ARG A N 1
ATOM 1358 C CA . ARG A 1 177 ? -6.648 3.813 -3.548 1.00 75.31 177 ARG A CA 1
ATOM 1359 C C . ARG A 1 177 ? -6.773 4.910 -2.486 1.00 75.31 177 ARG A C 1
ATOM 1361 O O . ARG A 1 177 ? -5.964 5.830 -2.492 1.00 75.31 177 ARG A O 1
ATOM 1368 N N . ALA A 1 178 ? -7.761 4.840 -1.589 1.00 76.31 178 ALA A N 1
ATOM 1369 C CA . ALA A 1 178 ? -7.927 5.857 -0.552 1.00 76.31 178 ALA A CA 1
ATOM 1370 C C . ALA A 1 178 ? -6.836 5.783 0.532 1.00 76.31 178 ALA A C 1
ATOM 1372 O O . ALA A 1 178 ? -6.548 6.820 1.136 1.00 76.31 178 ALA A O 1
ATOM 1373 N N . GLY A 1 179 ? -6.243 4.593 0.743 1.00 69.38 179 GLY A N 1
ATOM 1374 C CA . GLY A 1 179 ? -5.070 4.336 1.590 1.00 69.38 179 GLY A CA 1
ATOM 1375 C C . GLY A 1 179 ? -5.065 5.127 2.896 1.00 69.38 179 GLY A C 1
ATOM 1376 O O . GLY A 1 179 ? -4.235 6.020 3.070 1.00 69.38 179 GLY A O 1
ATOM 1377 N N . MET A 1 180 ? -6.012 4.852 3.795 1.00 70.75 180 MET A N 1
ATOM 1378 C CA . MET A 1 180 ? -6.266 5.693 4.969 1.00 70.75 180 MET A CA 1
ATOM 1379 C C . MET A 1 180 ? -5.109 5.707 5.976 1.00 70.75 180 MET A C 1
ATOM 1381 O O . MET A 1 180 ? -4.837 6.757 6.558 1.00 70.75 180 MET A O 1
ATOM 1385 N N . LEU A 1 181 ? -4.374 4.600 6.118 1.00 68.69 181 LEU A N 1
ATOM 1386 C CA . LEU A 1 181 ? -3.129 4.550 6.893 1.00 68.69 181 LEU A CA 1
ATOM 1387 C C . LEU A 1 181 ? -1.942 5.115 6.100 1.00 68.69 181 LEU A C 1
ATOM 1389 O O . LEU A 1 181 ? -1.013 5.672 6.689 1.00 68.69 181 LEU A O 1
ATOM 1393 N N . LYS A 1 182 ? -1.990 5.035 4.760 1.00 54.06 182 LYS A N 1
ATOM 1394 C CA . LYS A 1 182 ? -0.958 5.562 3.846 1.00 54.06 182 LYS A CA 1
ATOM 1395 C C . LYS A 1 182 ? -0.963 7.090 3.714 1.00 54.06 182 LYS A C 1
ATOM 1397 O O . LYS A 1 182 ? -0.032 7.636 3.129 1.00 54.06 182 LYS A O 1
ATOM 1402 N N . ARG A 1 183 ? -1.925 7.812 4.306 1.00 48.56 183 ARG A N 1
ATOM 1403 C CA . ARG A 1 183 ? -1.997 9.295 4.327 1.00 48.56 183 ARG A CA 1
ATOM 1404 C C . ARG A 1 183 ? -0.950 9.972 5.232 1.00 48.56 183 ARG A C 1
ATOM 1406 O O . ARG A 1 183 ? -1.196 11.024 5.824 1.00 48.56 183 ARG A O 1
ATOM 1413 N N . LYS A 1 184 ? 0.244 9.393 5.325 1.00 50.19 184 LYS A N 1
ATOM 1414 C CA . LYS A 1 184 ? 1.424 9.981 5.961 1.00 50.19 184 LYS A CA 1
ATOM 1415 C C . LYS A 1 184 ? 2.163 10.809 4.899 1.00 50.19 184 LYS A C 1
ATOM 1417 O O . LYS A 1 184 ? 2.823 10.230 4.051 1.00 50.19 184 LYS A O 1
ATOM 1422 N N . LEU A 1 185 ? 1.969 12.135 4.953 1.00 64.12 185 LEU A N 1
ATOM 1423 C CA . LEU A 1 185 ? 2.685 13.244 4.282 1.00 64.12 185 LEU A CA 1
ATOM 1424 C C . LEU A 1 185 ? 3.325 12.923 2.904 1.00 64.12 185 LEU A C 1
ATOM 1426 O O . LEU A 1 185 ? 4.331 12.220 2.875 1.00 64.12 185 LEU A O 1
ATOM 1430 N N . PRO A 1 186 ? 2.879 13.529 1.781 1.00 78.44 186 PRO A N 1
ATOM 1431 C CA . PRO A 1 186 ? 3.578 13.442 0.485 1.00 78.44 186 PRO A CA 1
ATOM 1432 C C . PRO A 1 186 ? 5.090 13.713 0.575 1.00 78.44 186 PRO A C 1
ATOM 1434 O O . PRO A 1 186 ? 5.890 13.073 -0.098 1.00 78.44 186 PRO A O 1
ATOM 1437 N N . VAL A 1 187 ? 5.485 14.585 1.504 1.00 86.50 187 VAL A N 1
ATOM 1438 C CA . VAL A 1 187 ? 6.880 14.886 1.847 1.00 86.50 187 VAL A CA 1
ATOM 1439 C C . VAL A 1 187 ? 7.681 13.642 2.258 1.00 86.50 187 VAL A C 1
ATOM 1441 O O . VAL A 1 187 ? 8.833 13.500 1.864 1.00 86.50 187 VAL A O 1
ATOM 1444 N N . LYS A 1 188 ? 7.076 12.706 3.001 1.00 88.56 188 LYS A N 1
ATOM 1445 C CA . LYS A 1 188 ? 7.714 11.435 3.376 1.00 88.56 188 LYS A CA 1
ATOM 1446 C C . LYS A 1 188 ? 8.010 10.586 2.145 1.00 88.56 188 LYS A C 1
ATOM 1448 O O . LYS A 1 188 ? 9.069 9.978 2.068 1.00 88.56 188 LYS A O 1
ATOM 1453 N N . VAL A 1 189 ? 7.089 10.548 1.182 1.00 88.12 189 VAL A N 1
ATOM 1454 C CA . VAL A 1 189 ? 7.283 9.792 -0.065 1.00 88.12 189 VAL A CA 1
ATOM 1455 C C . VAL A 1 189 ? 8.444 10.376 -0.868 1.00 88.12 189 VAL A C 1
ATOM 1457 O O . VAL A 1 189 ? 9.321 9.626 -1.289 1.00 88.12 189 VAL A O 1
ATOM 1460 N N . ILE A 1 190 ? 8.499 11.705 -1.015 1.00 90.94 190 ILE A N 1
ATOM 1461 C CA . ILE A 1 190 ? 9.619 12.370 -1.697 1.00 90.94 190 ILE A CA 1
ATOM 1462 C C . ILE A 1 190 ? 10.942 12.115 -0.970 1.00 90.94 190 ILE A C 1
ATOM 1464 O O . ILE A 1 190 ? 11.947 11.830 -1.620 1.00 90.94 190 ILE A O 1
ATOM 1468 N N . TRP A 1 191 ? 10.952 12.170 0.364 1.00 94.31 191 TRP A N 1
ATOM 1469 C CA . TRP A 1 191 ? 12.142 11.865 1.155 1.00 94.31 191 TRP A CA 1
ATOM 1470 C C . TRP A 1 191 ? 12.670 10.452 0.879 1.00 94.31 191 TRP A C 1
ATOM 1472 O O . TRP A 1 191 ? 13.835 10.283 0.516 1.00 94.31 191 TRP A O 1
ATOM 1482 N N . ASP A 1 192 ? 11.804 9.443 0.991 1.00 92.75 192 ASP A N 1
ATOM 1483 C CA . ASP A 1 192 ? 12.187 8.043 0.809 1.00 92.75 192 ASP A CA 1
ATOM 1484 C C . ASP A 1 192 ? 12.728 7.776 -0.599 1.00 92.75 192 ASP A C 1
ATOM 1486 O O . ASP A 1 192 ? 13.733 7.084 -0.752 1.00 92.75 192 ASP A O 1
ATOM 1490 N N . TYR A 1 193 ? 12.096 8.345 -1.629 1.00 93.75 193 TYR A N 1
ATOM 1491 C CA . TYR A 1 193 ? 12.573 8.237 -3.010 1.00 93.75 193 TYR A CA 1
ATOM 1492 C C . TYR A 1 193 ? 13.892 8.973 -3.220 1.00 93.75 193 TYR A C 1
ATOM 1494 O O . TYR A 1 193 ? 14.774 8.441 -3.889 1.00 93.75 193 TYR A O 1
ATOM 1502 N N . THR A 1 194 ? 14.078 10.141 -2.601 1.00 95.12 194 THR A N 1
ATOM 1503 C CA . THR A 1 194 ? 15.347 10.876 -2.687 1.00 95.12 194 THR A CA 1
ATOM 1504 C C . THR A 1 194 ? 16.489 10.057 -2.085 1.00 95.12 194 THR A C 1
ATOM 1506 O O . THR A 1 194 ? 17.549 9.933 -2.696 1.00 95.12 194 THR A O 1
ATOM 1509 N N . TYR A 1 195 ? 16.265 9.429 -0.927 1.00 94.69 195 TYR A N 1
ATOM 1510 C CA . TYR A 1 195 ? 17.253 8.557 -0.288 1.00 94.69 195 TYR A CA 1
ATOM 1511 C C . TYR A 1 195 ? 17.507 7.285 -1.107 1.00 94.69 195 TYR A C 1
ATOM 1513 O O . TYR A 1 195 ? 18.653 6.904 -1.360 1.00 94.69 195 TYR A O 1
ATOM 1521 N N . TYR A 1 196 ? 16.436 6.632 -1.558 1.00 95.44 196 TYR A N 1
ATOM 1522 C CA . TYR A 1 196 ? 16.519 5.381 -2.298 1.00 95.44 196 TYR A CA 1
ATOM 1523 C C . TYR A 1 196 ? 17.196 5.554 -3.660 1.00 95.44 196 TYR A C 1
ATOM 1525 O O . TYR A 1 196 ? 18.111 4.792 -3.977 1.00 95.44 196 TYR A O 1
ATOM 1533 N N . TRP A 1 197 ? 16.798 6.549 -4.457 1.00 96.19 197 TRP A N 1
ATOM 1534 C CA . TRP A 1 197 ? 17.388 6.805 -5.773 1.00 96.19 197 TRP A CA 1
ATOM 1535 C C . TRP A 1 197 ? 18.742 7.505 -5.687 1.00 96.19 197 TRP A C 1
ATOM 1537 O O . TRP A 1 197 ? 19.618 7.199 -6.486 1.00 96.19 197 TRP A O 1
ATOM 1547 N N . GLY A 1 198 ? 18.954 8.399 -4.719 1.00 93.81 198 GLY A N 1
ATOM 1548 C CA . GLY A 1 198 ? 20.216 9.130 -4.577 1.00 93.81 198 GLY A CA 1
ATOM 1549 C C . GLY A 1 198 ? 21.354 8.323 -3.959 1.00 93.81 198 GLY A C 1
ATOM 1550 O O . GLY A 1 198 ? 22.515 8.589 -4.250 1.00 93.81 198 GLY A O 1
ATOM 1551 N N . VAL A 1 199 ? 21.052 7.322 -3.128 1.00 93.75 199 VAL A N 1
ATOM 1552 C CA . VAL A 1 199 ? 22.089 6.575 -2.399 1.00 93.75 199 VAL A CA 1
ATOM 1553 C C . VAL A 1 199 ? 22.074 5.098 -2.773 1.00 93.75 199 VAL A C 1
ATOM 1555 O O . VAL A 1 199 ? 22.997 4.611 -3.423 1.00 93.75 199 VAL A O 1
ATOM 1558 N N . LEU A 1 200 ? 21.023 4.372 -2.386 1.00 92.44 200 LEU A N 1
ATOM 1559 C CA . LEU A 1 200 ? 21.005 2.908 -2.483 1.00 92.44 200 LEU A CA 1
ATOM 1560 C C . LEU A 1 200 ? 20.999 2.423 -3.938 1.00 92.44 200 LEU A C 1
ATOM 1562 O O . LEU A 1 200 ? 21.765 1.533 -4.307 1.00 92.44 200 LEU A O 1
ATOM 1566 N N . SER A 1 201 ? 20.171 3.043 -4.776 1.00 93.38 201 SER A N 1
ATOM 1567 C CA . SER A 1 201 ? 20.051 2.685 -6.189 1.00 93.38 201 SER A CA 1
ATOM 1568 C C . SER A 1 201 ? 21.310 3.060 -6.968 1.00 93.38 201 SER A C 1
ATOM 1570 O O . SER A 1 201 ? 21.725 2.282 -7.817 1.00 93.38 201 SER A O 1
ATOM 1572 N N . GLN A 1 202 ? 21.978 4.179 -6.651 1.00 94.25 202 GLN A N 1
ATOM 1573 C CA . GLN A 1 202 ? 23.254 4.527 -7.295 1.00 94.25 202 GLN A CA 1
ATOM 1574 C C . GLN A 1 202 ? 24.297 3.422 -7.083 1.00 94.25 202 GLN A C 1
ATOM 1576 O O . GLN A 1 202 ? 24.929 2.989 -8.040 1.00 94.25 202 GLN A O 1
ATOM 1581 N N . ILE A 1 203 ? 24.444 2.903 -5.858 1.00 91.44 203 ILE A N 1
ATOM 1582 C CA . ILE A 1 203 ? 25.398 1.816 -5.575 1.00 91.44 203 ILE A CA 1
ATOM 1583 C C . ILE A 1 203 ? 25.055 0.557 -6.390 1.00 91.44 203 ILE A C 1
ATOM 1585 O O . ILE A 1 203 ? 25.954 -0.102 -6.914 1.00 91.44 203 ILE A O 1
ATOM 1589 N N . PHE A 1 204 ? 23.767 0.234 -6.521 1.00 94.19 204 PHE A N 1
ATOM 1590 C CA . PHE A 1 204 ? 23.305 -0.927 -7.281 1.00 94.19 204 PHE A CA 1
ATOM 1591 C C . PHE A 1 204 ? 23.505 -0.771 -8.795 1.00 94.19 204 PHE A C 1
ATOM 1593 O O . PHE A 1 204 ? 24.196 -1.585 -9.406 1.00 94.19 204 PHE A O 1
ATOM 1600 N N . PHE A 1 205 ? 22.938 0.275 -9.403 1.00 92.81 205 PHE A N 1
ATOM 1601 C CA . PHE A 1 205 ? 22.954 0.472 -10.857 1.00 92.81 205 PHE A CA 1
ATOM 1602 C C . PHE A 1 205 ? 24.364 0.713 -11.405 1.00 92.81 205 PHE A C 1
ATOM 1604 O O . PHE A 1 205 ? 24.661 0.313 -12.528 1.00 92.81 205 PHE A O 1
ATOM 1611 N N . GLN A 1 206 ? 25.255 1.290 -10.595 1.00 94.56 206 GLN A N 1
ATOM 1612 C CA . GLN A 1 206 ? 26.663 1.486 -10.950 1.00 94.56 206 GLN A CA 1
ATOM 1613 C C . GLN A 1 206 ? 27.537 0.255 -10.637 1.00 94.56 206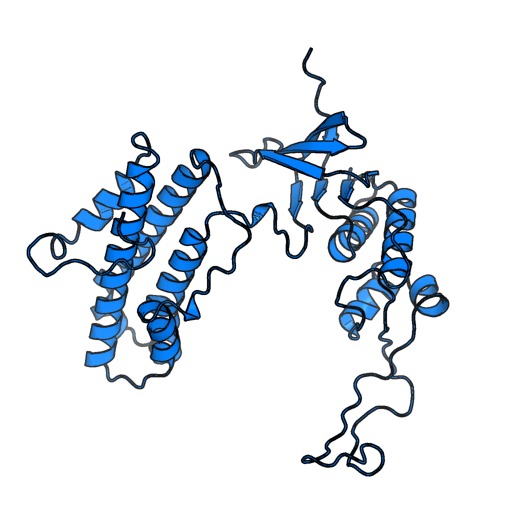 GLN A C 1
ATOM 1615 O O . GLN A 1 206 ? 28.758 0.329 -10.756 1.00 94.56 206 GLN A O 1
ATOM 1620 N N . GLN A 1 207 ? 26.927 -0.870 -10.233 1.00 92.31 207 GLN A N 1
ATOM 1621 C CA . GLN A 1 207 ? 27.579 -2.152 -9.932 1.00 92.31 207 GLN A CA 1
ATOM 1622 C C . GLN A 1 207 ? 28.660 -2.066 -8.837 1.00 92.31 207 GLN A C 1
ATOM 1624 O O . GLN A 1 207 ? 29.682 -2.744 -8.895 1.00 92.31 207 GLN A O 1
ATOM 1629 N N . ARG A 1 208 ? 28.440 -1.237 -7.807 1.00 89.00 208 ARG A N 1
ATOM 1630 C CA . ARG A 1 208 ? 29.420 -0.963 -6.734 1.00 89.00 208 ARG A CA 1
ATOM 1631 C C . ARG A 1 208 ? 29.126 -1.653 -5.404 1.00 89.00 208 ARG A C 1
ATOM 1633 O O . ARG A 1 208 ? 29.826 -1.403 -4.428 1.00 89.00 208 ARG A O 1
ATOM 1640 N N . LEU A 1 209 ? 28.126 -2.537 -5.345 1.00 84.38 209 LEU A N 1
ATOM 1641 C CA . LEU A 1 209 ? 27.733 -3.234 -4.108 1.00 84.38 209 LEU A CA 1
ATOM 1642 C C . LEU A 1 209 ? 28.882 -4.008 -3.441 1.00 84.38 209 LEU A C 1
ATOM 1644 O O . LEU A 1 209 ? 28.921 -4.098 -2.218 1.00 84.38 209 LEU A O 1
ATOM 1648 N N . THR A 1 210 ? 29.805 -4.559 -4.230 1.00 85.62 210 THR A N 1
ATOM 1649 C CA . THR A 1 210 ? 30.930 -5.377 -3.748 1.00 85.62 210 THR A CA 1
ATOM 1650 C C . THR A 1 210 ? 32.276 -4.649 -3.800 1.00 85.62 210 THR A C 1
ATOM 1652 O O . THR A 1 210 ? 33.312 -5.252 -3.532 1.00 85.62 210 THR A O 1
ATOM 1655 N N . ASP A 1 211 ? 32.291 -3.354 -4.128 1.00 86.31 211 ASP A N 1
ATOM 1656 C CA . ASP A 1 211 ? 33.511 -2.547 -4.226 1.00 86.31 211 ASP A CA 1
ATOM 1657 C C . ASP A 1 211 ? 33.886 -1.965 -2.851 1.00 86.31 211 ASP A C 1
ATOM 1659 O O . ASP A 1 211 ? 33.603 -0.811 -2.517 1.00 86.31 211 ASP A O 1
ATOM 1663 N N . LEU A 1 212 ? 34.503 -2.799 -2.010 1.00 82.56 212 LEU A N 1
ATOM 1664 C CA . LEU A 1 212 ? 34.817 -2.454 -0.618 1.00 82.56 212 LEU A CA 1
ATOM 1665 C C . LEU A 1 212 ? 35.769 -1.257 -0.487 1.00 82.56 212 LEU A C 1
ATOM 1667 O O . LEU A 1 212 ? 35.653 -0.485 0.466 1.00 82.56 212 LEU A O 1
ATOM 1671 N N . ALA A 1 213 ? 36.691 -1.073 -1.436 1.00 82.38 213 ALA A N 1
ATOM 1672 C CA . ALA A 1 213 ? 37.623 0.051 -1.422 1.00 82.38 213 ALA A CA 1
ATOM 1673 C C . ALA A 1 213 ? 36.890 1.375 -1.687 1.00 82.38 213 ALA A C 1
ATOM 1675 O O . ALA A 1 213 ? 37.080 2.357 -0.962 1.00 82.38 213 ALA A O 1
ATOM 1676 N N . LEU A 1 214 ? 36.007 1.405 -2.690 1.00 80.38 214 LEU A N 1
ATOM 1677 C CA . LEU A 1 214 ? 35.188 2.572 -3.007 1.00 80.38 214 LEU A CA 1
ATOM 1678 C C . LEU A 1 214 ? 34.168 2.878 -1.903 1.00 80.38 214 LEU A C 1
ATOM 1680 O O . LEU A 1 214 ? 34.039 4.036 -1.500 1.00 80.38 214 LEU A O 1
ATOM 1684 N N . LEU A 1 215 ? 33.505 1.857 -1.353 1.00 82.00 215 LEU A N 1
ATOM 1685 C CA . LEU A 1 215 ? 32.594 2.008 -0.215 1.00 82.00 215 LEU A CA 1
ATOM 1686 C C . LEU A 1 215 ? 33.329 2.489 1.044 1.00 82.00 215 LEU A C 1
ATOM 1688 O O . LEU A 1 215 ? 32.812 3.338 1.769 1.00 82.00 215 LEU A O 1
ATOM 1692 N N . GLY A 1 216 ? 34.563 2.026 1.266 1.00 82.25 216 GLY A N 1
ATOM 1693 C CA . GLY A 1 216 ? 35.440 2.521 2.325 1.00 82.25 216 GLY A CA 1
ATOM 1694 C C . GLY A 1 216 ? 35.723 4.021 2.196 1.00 82.25 216 GLY A C 1
ATOM 1695 O O . GLY A 1 216 ? 35.610 4.752 3.181 1.00 82.25 216 GLY A O 1
ATOM 1696 N N . ARG A 1 217 ? 35.992 4.507 0.973 1.00 88.62 217 ARG A N 1
ATOM 1697 C CA . ARG A 1 217 ? 36.166 5.946 0.680 1.00 88.62 217 ARG A CA 1
ATOM 1698 C C . ARG A 1 217 ? 34.893 6.766 0.924 1.00 88.62 217 ARG A C 1
ATOM 1700 O O . ARG A 1 217 ? 34.986 7.933 1.295 1.00 88.62 217 ARG A O 1
ATOM 1707 N N . LEU A 1 218 ? 33.718 6.166 0.735 1.00 89.88 218 LEU A N 1
ATOM 1708 C CA . LEU A 1 218 ? 32.407 6.801 0.929 1.00 89.88 218 LEU A CA 1
ATOM 1709 C C . LEU A 1 218 ? 31.818 6.598 2.331 1.00 89.88 218 LEU A C 1
ATOM 1711 O O . LEU A 1 218 ? 30.712 7.062 2.600 1.00 89.88 218 LEU A O 1
ATOM 1715 N N . ARG A 1 219 ? 32.532 5.937 3.248 1.00 87.06 219 ARG A N 1
ATOM 1716 C CA . ARG A 1 219 ? 32.011 5.577 4.574 1.00 87.06 219 ARG A CA 1
ATOM 1717 C C . ARG A 1 219 ? 31.422 6.770 5.329 1.00 87.06 219 ARG A C 1
ATOM 1719 O O . ARG A 1 219 ? 30.355 6.643 5.922 1.00 87.06 219 ARG A O 1
ATOM 1726 N N . SER A 1 220 ? 32.100 7.917 5.312 1.00 87.88 220 SER A N 1
ATOM 1727 C CA . SER A 1 220 ? 31.626 9.127 5.995 1.00 87.88 220 SER A CA 1
ATOM 1728 C C . SER A 1 220 ? 30.323 9.666 5.393 1.00 87.88 220 SER A C 1
ATOM 1730 O O . SER A 1 220 ? 29.426 10.031 6.149 1.00 87.88 220 SER A O 1
ATOM 1732 N N . GLU A 1 221 ? 30.192 9.652 4.062 1.00 89.62 221 GLU A N 1
ATOM 1733 C CA . GLU A 1 221 ? 28.966 10.031 3.342 1.00 89.62 221 GLU A CA 1
ATOM 1734 C C . GLU A 1 221 ? 27.806 9.096 3.694 1.00 89.62 221 GLU A C 1
ATOM 1736 O O . GLU A 1 221 ? 26.737 9.545 4.095 1.00 89.62 221 GLU A O 1
ATOM 1741 N N . LEU A 1 222 ? 28.024 7.782 3.604 1.00 89.69 222 LEU A N 1
ATOM 1742 C CA . LEU A 1 222 ? 26.975 6.785 3.826 1.00 89.69 222 LEU A CA 1
ATOM 1743 C C . LEU A 1 222 ? 26.482 6.779 5.277 1.00 89.69 222 LEU A C 1
ATOM 1745 O O . LEU A 1 222 ? 25.277 6.686 5.516 1.00 89.69 222 LEU A O 1
ATOM 1749 N N . LEU A 1 223 ? 27.393 6.925 6.245 1.00 89.62 223 LEU A N 1
ATOM 1750 C CA . LEU A 1 223 ? 27.029 7.041 7.657 1.00 89.62 223 LEU A CA 1
ATOM 1751 C C . LEU A 1 223 ? 26.246 8.327 7.937 1.00 89.62 223 LEU A C 1
ATOM 1753 O O . LEU A 1 223 ? 25.294 8.289 8.715 1.00 89.62 223 LEU A O 1
ATOM 1757 N N . HIS A 1 224 ? 26.615 9.445 7.303 1.00 93.06 224 HIS A N 1
ATOM 1758 C CA . HIS A 1 224 ? 25.848 10.690 7.398 1.00 93.06 224 HIS A CA 1
ATOM 1759 C C . HIS A 1 224 ? 24.440 10.513 6.830 1.00 93.06 224 HIS A C 1
ATOM 1761 O O . HIS A 1 224 ? 23.468 10.728 7.545 1.00 93.06 224 HIS A O 1
ATOM 1767 N N . CYS A 1 225 ? 24.317 10.006 5.600 1.00 92.56 225 CYS A N 1
ATOM 1768 C CA . CYS A 1 225 ? 23.032 9.701 4.970 1.00 92.56 225 CYS A CA 1
ATOM 1769 C C . CYS A 1 225 ? 22.155 8.800 5.853 1.00 92.56 225 CYS A C 1
ATOM 1771 O O . CYS A 1 225 ? 20.953 9.033 5.976 1.00 92.56 225 CYS A O 1
ATOM 1773 N N . GLN A 1 226 ? 22.735 7.780 6.493 1.00 92.94 226 GLN A N 1
ATOM 1774 C CA . GLN A 1 226 ? 22.013 6.904 7.414 1.00 92.94 226 GLN A CA 1
ATOM 1775 C C . GLN A 1 226 ? 21.505 7.655 8.656 1.00 92.94 226 GLN A C 1
ATOM 1777 O O . GLN A 1 226 ? 20.319 7.548 8.977 1.00 92.94 226 GLN A O 1
ATOM 1782 N N . ARG A 1 227 ? 22.368 8.420 9.343 1.00 95.06 227 ARG A N 1
ATOM 1783 C CA . ARG A 1 227 ? 21.970 9.226 10.514 1.00 95.06 227 ARG A CA 1
ATOM 1784 C C . ARG A 1 227 ? 20.894 10.241 10.146 1.00 95.06 227 ARG A C 1
ATOM 1786 O O . ARG A 1 227 ? 19.884 10.335 10.841 1.00 95.06 227 ARG A O 1
ATOM 1793 N N . LEU A 1 228 ? 21.079 10.931 9.022 1.00 95.69 228 LEU A N 1
ATOM 1794 C CA . LEU A 1 228 ? 20.143 11.919 8.501 1.00 95.69 228 LEU A CA 1
ATOM 1795 C C . LEU A 1 228 ? 18.787 11.278 8.205 1.00 95.69 228 LEU A C 1
ATOM 1797 O O . LEU A 1 228 ? 17.760 11.804 8.621 1.00 95.69 228 LEU A O 1
ATOM 1801 N N . ASN A 1 229 ? 18.768 10.102 7.569 1.00 94.88 229 ASN A N 1
ATOM 1802 C CA . ASN A 1 229 ? 17.529 9.372 7.322 1.00 94.88 229 ASN A CA 1
ATOM 1803 C C . ASN A 1 229 ? 16.821 8.988 8.630 1.00 94.88 229 ASN A C 1
ATOM 1805 O O . ASN A 1 229 ? 15.624 9.227 8.757 1.00 94.88 229 ASN A O 1
ATOM 1809 N N . PHE A 1 230 ? 17.526 8.455 9.633 1.00 92.50 230 PHE A N 1
ATOM 1810 C CA . PHE A 1 230 ? 16.897 8.128 10.919 1.00 92.50 230 PHE A CA 1
ATOM 1811 C C . PHE A 1 230 ? 16.324 9.360 11.628 1.00 92.50 230 PHE A C 1
ATOM 1813 O O . PHE A 1 230 ? 15.175 9.319 12.086 1.00 92.50 230 PHE A O 1
ATOM 1820 N N . ALA A 1 231 ? 17.085 10.456 11.676 1.00 95.06 231 ALA A N 1
ATOM 1821 C CA . ALA A 1 231 ? 16.629 11.717 12.251 1.00 95.06 231 ALA A CA 1
ATOM 1822 C C . ALA A 1 231 ? 15.397 12.251 11.507 1.00 95.06 231 ALA A C 1
ATOM 1824 O O . ALA A 1 231 ? 14.404 12.621 12.136 1.00 95.06 231 ALA A O 1
ATOM 1825 N N . MET A 1 232 ? 15.408 12.193 10.174 1.00 95.38 232 MET A N 1
ATOM 1826 C CA . MET A 1 232 ? 14.303 12.655 9.345 1.00 95.38 232 MET A CA 1
ATOM 1827 C C . MET A 1 232 ? 13.038 11.808 9.518 1.00 95.38 232 MET A C 1
ATOM 1829 O O . MET A 1 232 ? 11.944 12.351 9.653 1.00 95.38 232 MET A O 1
ATOM 1833 N N . GLN A 1 233 ? 13.157 10.479 9.601 1.00 91.06 233 GLN A N 1
ATOM 1834 C CA . GLN A 1 233 ? 12.017 9.599 9.894 1.00 91.06 233 GLN A CA 1
ATOM 1835 C C . GLN A 1 233 ? 11.446 9.854 11.300 1.00 91.06 233 GLN A C 1
ATOM 1837 O O . GLN A 1 233 ? 10.237 9.742 11.515 1.00 91.06 233 GLN A O 1
ATOM 1842 N N . GLY A 1 234 ? 12.290 10.190 12.282 1.00 89.06 234 GLY A N 1
ATOM 1843 C CA . GLY A 1 234 ? 11.851 10.662 13.600 1.00 89.06 234 GLY A CA 1
ATOM 1844 C C . GLY A 1 234 ? 11.069 11.974 13.506 1.00 89.06 234 GLY A C 1
ATOM 1845 O O . GLY A 1 234 ? 9.931 12.053 13.973 1.00 89.06 234 GLY A O 1
ATOM 1846 N N . PHE A 1 235 ? 11.637 12.959 12.814 1.00 94.31 235 PHE A N 1
ATOM 1847 C CA . PHE A 1 235 ? 11.037 14.274 12.613 1.00 94.31 235 PHE A CA 1
ATOM 1848 C C . PHE A 1 235 ? 9.688 14.208 11.882 1.00 94.31 235 PHE A C 1
ATOM 1850 O O . PHE A 1 235 ? 8.696 14.751 12.360 1.00 94.31 235 PHE A O 1
ATOM 1857 N N . LEU A 1 236 ? 9.600 13.475 10.768 1.00 89.94 236 LEU A N 1
ATOM 1858 C CA . LEU A 1 236 ? 8.359 13.300 10.003 1.00 89.94 236 LEU A CA 1
ATOM 1859 C C . LEU A 1 236 ? 7.254 12.622 10.829 1.00 89.94 236 LEU A C 1
ATOM 1861 O O . LEU A 1 236 ? 6.073 12.942 10.664 1.00 89.94 236 LEU A O 1
ATOM 1865 N N . ARG A 1 237 ? 7.615 11.705 11.740 1.00 87.69 237 ARG A N 1
ATOM 1866 C CA . ARG A 1 237 ? 6.664 11.102 12.687 1.00 87.69 237 ARG A CA 1
ATOM 1867 C C . ARG A 1 237 ? 6.133 12.134 13.681 1.00 87.69 237 ARG A C 1
ATOM 1869 O O . ARG A 1 237 ? 4.915 12.206 13.847 1.00 87.69 237 ARG A O 1
ATOM 1876 N N . ALA A 1 238 ? 7.009 12.944 14.276 1.00 88.56 238 ALA A N 1
ATOM 1877 C CA . ALA A 1 238 ? 6.616 14.024 15.182 1.00 88.56 238 ALA A CA 1
ATOM 1878 C C . ALA A 1 238 ? 5.749 15.075 14.465 1.00 88.56 238 ALA A C 1
ATOM 1880 O O . ALA A 1 238 ? 4.673 15.434 14.944 1.00 88.56 238 ALA A O 1
ATOM 1881 N N . TRP A 1 239 ? 6.138 15.484 13.254 1.00 88.94 239 TRP A N 1
ATOM 1882 C CA . TRP A 1 239 ? 5.365 16.427 12.450 1.00 88.94 239 TRP A CA 1
ATOM 1883 C C . TRP A 1 239 ? 3.981 15.875 12.093 1.00 88.94 239 TRP A C 1
ATOM 1885 O O . TRP A 1 239 ? 2.976 16.573 12.217 1.00 88.94 239 TRP A O 1
ATOM 1895 N N . SER A 1 240 ? 3.887 14.594 11.721 1.00 83.75 240 SER A N 1
ATOM 1896 C CA . SER A 1 240 ? 2.608 13.925 11.446 1.00 83.75 240 SER A CA 1
ATOM 1897 C C . SER A 1 240 ? 1.651 13.912 12.645 1.00 83.75 240 SER A C 1
ATOM 1899 O O . SER A 1 240 ? 0.441 13.767 12.425 1.00 83.75 240 SER A O 1
ATOM 1901 N N . ALA A 1 241 ? 2.161 13.989 13.878 1.00 83.88 241 ALA A N 1
ATOM 1902 C CA . ALA A 1 241 ? 1.343 14.004 15.087 1.00 83.88 241 ALA A CA 1
ATOM 1903 C C . ALA A 1 241 ? 0.661 15.364 15.299 1.00 83.88 241 ALA A C 1
ATOM 1905 O O . ALA A 1 241 ? -0.496 15.400 15.705 1.00 83.88 241 ALA A O 1
ATOM 1906 N N . VAL A 1 242 ? 1.343 16.462 14.956 1.00 83.00 242 VAL A N 1
ATOM 1907 C CA . VAL A 1 242 ? 0.839 17.837 15.138 1.00 83.00 242 VAL A CA 1
ATOM 1908 C C . VAL A 1 242 ? 0.216 18.440 13.874 1.00 83.00 242 VAL A C 1
ATOM 1910 O O . VAL A 1 242 ? -0.527 19.418 13.951 1.00 83.00 242 VAL A O 1
ATOM 1913 N N . SER A 1 243 ? 0.505 17.868 12.702 1.00 78.44 243 SER A N 1
ATOM 1914 C CA . SER A 1 243 ? 0.021 18.362 11.413 1.00 78.44 243 SER A CA 1
ATOM 1915 C C . SER A 1 243 ? -1.503 18.335 11.326 1.00 78.44 243 SER A C 1
ATOM 1917 O O . SER A 1 243 ? -2.153 17.349 11.668 1.00 78.44 243 SER A O 1
ATOM 1919 N N . ARG A 1 244 ? -2.076 19.385 10.728 1.00 71.44 244 ARG A N 1
ATOM 1920 C CA . ARG A 1 244 ? -3.508 19.454 10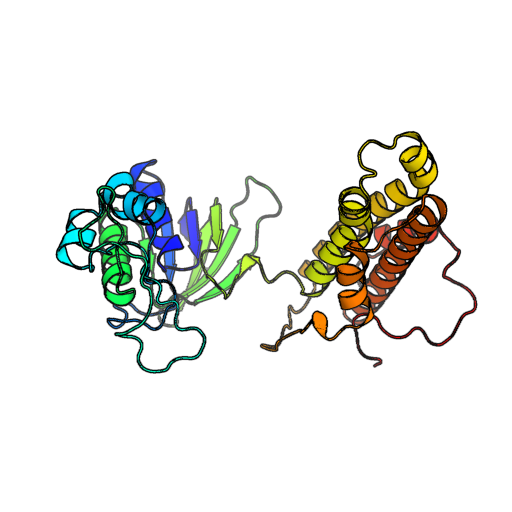.381 1.00 71.44 244 ARG A CA 1
ATOM 1921 C C . ARG A 1 244 ? -3.905 18.510 9.232 1.00 71.44 244 ARG A C 1
ATOM 1923 O O . ARG A 1 244 ? -5.064 18.516 8.829 1.00 71.44 244 ARG A O 1
ATOM 1930 N N . ARG A 1 245 ? -2.956 17.738 8.674 1.00 69.25 245 ARG A N 1
ATOM 1931 C CA . ARG A 1 245 ? -3.146 16.725 7.609 1.00 69.25 245 ARG A CA 1
ATOM 1932 C C . ARG A 1 245 ? -3.892 17.252 6.373 1.00 69.25 245 ARG A C 1
ATOM 1934 O O . ARG A 1 245 ? -4.634 16.519 5.721 1.00 69.25 245 ARG A O 1
ATOM 1941 N N . ARG A 1 246 ? -3.686 18.530 6.045 1.00 64.81 246 ARG A N 1
ATOM 1942 C CA . ARG A 1 246 ? -4.311 19.209 4.903 1.00 64.81 246 ARG A CA 1
ATOM 1943 C C . ARG A 1 246 ? -3.655 18.749 3.600 1.00 64.81 246 ARG A C 1
ATOM 1945 O O . ARG A 1 246 ? -2.639 19.302 3.205 1.00 64.81 246 ARG A O 1
ATOM 1952 N N . ASN A 1 247 ? -4.237 17.746 2.949 1.00 64.44 247 ASN A N 1
ATOM 1953 C CA . ASN A 1 247 ? -3.825 17.301 1.617 1.00 64.44 247 ASN A CA 1
ATOM 1954 C C . ASN A 1 247 ? -5.012 17.470 0.652 1.00 64.44 247 ASN A C 1
ATOM 1956 O O . ASN A 1 247 ? -5.975 16.704 0.768 1.00 64.44 247 ASN A O 1
ATOM 1960 N N . PRO A 1 248 ? -4.997 18.473 -0.247 1.00 58.38 248 PRO A N 1
ATOM 1961 C CA . PRO A 1 248 ? -6.056 18.637 -1.237 1.00 58.38 248 PRO A CA 1
ATOM 1962 C C . PRO A 1 248 ? -6.047 17.475 -2.251 1.00 58.38 248 PRO A C 1
ATOM 1964 O O . PRO A 1 248 ? -5.001 16.856 -2.458 1.00 58.38 248 PRO A O 1
ATOM 1967 N N . PRO A 1 249 ? -7.191 17.151 -2.886 1.00 57.66 249 PRO A N 1
ATOM 1968 C CA . PRO A 1 249 ? -7.300 16.081 -3.879 1.00 57.66 249 PRO A CA 1
ATOM 1969 C C . PRO A 1 249 ? -6.715 16.521 -5.232 1.00 57.66 249 PRO A C 1
ATOM 1971 O O . PRO A 1 249 ? -7.432 16.670 -6.216 1.00 57.66 249 PRO A O 1
ATOM 1974 N N . VAL A 1 250 ? -5.407 16.758 -5.267 1.00 66.56 250 VAL A N 1
ATOM 1975 C CA . VAL A 1 250 ? -4.654 17.156 -6.462 1.00 66.56 250 VAL A CA 1
ATOM 1976 C C . VAL A 1 250 ? -3.580 16.120 -6.767 1.00 66.56 250 VAL A C 1
ATOM 1978 O O . VAL A 1 250 ? -3.061 15.461 -5.862 1.00 66.56 250 VAL A O 1
ATOM 1981 N N . LEU A 1 251 ? -3.234 15.976 -8.046 1.00 68.94 251 LEU A N 1
ATOM 1982 C CA . LEU A 1 251 ? -2.039 15.239 -8.430 1.00 68.94 251 LEU A CA 1
ATOM 1983 C C . LEU A 1 251 ? -0.814 16.071 -8.037 1.00 68.94 251 LEU A C 1
ATOM 1985 O O . LEU A 1 251 ? -0.610 17.162 -8.558 1.00 68.94 251 LEU A O 1
ATOM 1989 N N . LEU A 1 252 ? -0.002 15.543 -7.124 1.00 74.19 252 LEU A N 1
ATOM 1990 C CA . LEU A 1 252 ? 1.350 16.042 -6.890 1.00 74.19 252 LEU A CA 1
ATOM 1991 C C . LEU A 1 252 ? 2.279 15.307 -7.859 1.00 74.19 252 LEU A C 1
ATOM 1993 O O . LEU A 1 252 ? 2.775 14.221 -7.551 1.00 74.19 252 LEU A O 1
ATOM 1997 N N . ASP A 1 253 ? 2.422 15.862 -9.062 1.00 80.25 253 ASP A N 1
ATOM 1998 C CA . ASP A 1 253 ? 3.242 15.274 -10.117 1.00 80.25 253 ASP A CA 1
ATOM 1999 C C . ASP A 1 253 ? 4.729 15.479 -9.814 1.00 80.25 253 ASP A C 1
ATOM 2001 O O . ASP A 1 253 ? 5.304 16.539 -10.051 1.00 80.25 253 ASP A O 1
ATOM 2005 N N . HIS A 1 254 ? 5.363 14.449 -9.263 1.00 80.50 254 HIS A N 1
ATOM 2006 C CA . HIS A 1 254 ? 6.785 14.494 -8.949 1.00 80.50 254 HIS A CA 1
ATOM 2007 C C . HIS A 1 254 ? 7.678 14.423 -10.198 1.00 80.50 254 HIS A C 1
ATOM 2009 O O . HIS A 1 254 ? 8.849 14.780 -10.098 1.00 80.50 254 HIS A O 1
ATOM 2015 N N . ALA A 1 255 ? 7.163 14.005 -11.363 1.00 81.50 255 ALA A N 1
ATOM 2016 C CA . ALA A 1 255 ? 7.911 14.079 -12.620 1.00 81.50 255 ALA A CA 1
ATOM 2017 C C . ALA A 1 255 ? 8.032 15.526 -13.124 1.00 81.50 255 ALA A C 1
ATOM 2019 O O . ALA A 1 255 ? 8.973 15.846 -13.847 1.00 81.50 255 ALA A O 1
ATOM 2020 N N . ALA A 1 256 ? 7.138 16.418 -12.683 1.00 83.88 256 ALA A N 1
ATOM 2021 C CA . ALA A 1 256 ? 7.228 17.847 -12.959 1.00 83.88 256 ALA A CA 1
ATOM 2022 C C . ALA A 1 256 ? 8.306 18.567 -12.123 1.00 83.88 256 ALA A C 1
ATOM 2024 O O . ALA A 1 256 ? 8.574 19.736 -12.381 1.00 83.88 256 ALA A O 1
ATOM 2025 N N . LEU A 1 257 ? 8.932 17.900 -11.141 1.00 84.62 257 LEU A N 1
ATOM 2026 C CA . LEU A 1 257 ? 10.074 18.427 -10.385 1.00 84.62 257 LEU A CA 1
ATOM 2027 C C . LEU A 1 257 ? 11.378 18.070 -11.123 1.00 84.62 257 LEU A C 1
ATOM 2029 O O . LEU A 1 257 ? 11.812 16.915 -11.035 1.00 84.62 257 LEU A O 1
ATOM 2033 N N . PRO A 1 258 ? 12.055 19.015 -11.810 1.00 87.44 258 PRO A N 1
ATOM 2034 C CA . PRO A 1 258 ? 13.178 18.679 -12.690 1.00 87.44 258 PRO A CA 1
ATOM 2035 C C . PRO A 1 258 ? 14.319 17.964 -11.960 1.00 87.44 258 PRO A C 1
ATOM 2037 O O . PRO A 1 258 ? 14.851 16.973 -12.450 1.00 87.44 258 PRO A O 1
ATOM 2040 N N . TRP A 1 259 ? 14.642 18.400 -10.738 1.00 89.00 259 TRP A N 1
ATOM 2041 C CA . TRP A 1 259 ? 15.696 17.792 -9.920 1.00 89.00 259 TRP A CA 1
ATOM 2042 C C . TRP A 1 259 ? 15.383 16.344 -9.502 1.00 89.00 259 TRP A C 1
ATOM 2044 O O . TRP A 1 259 ? 16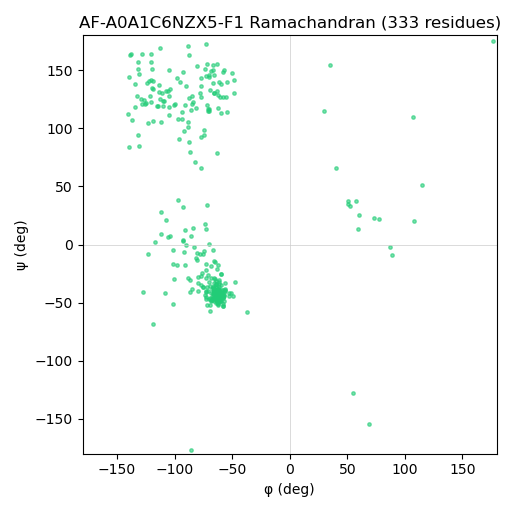.297 15.539 -9.297 1.00 89.00 259 TRP A O 1
ATOM 2054 N N . PHE A 1 260 ? 14.099 16.012 -9.346 1.00 90.06 260 PHE A N 1
ATOM 2055 C CA . PHE A 1 260 ? 13.631 14.706 -8.889 1.00 90.06 260 PHE A CA 1
ATOM 2056 C C . PHE A 1 260 ? 13.489 13.731 -10.058 1.00 90.06 260 PHE A C 1
ATOM 2058 O O . PHE A 1 260 ? 13.915 12.580 -9.953 1.00 90.06 260 PHE A O 1
ATOM 2065 N N . ALA A 1 261 ? 12.980 14.213 -11.197 1.00 89.69 261 ALA A N 1
ATOM 2066 C CA . ALA A 1 261 ? 13.008 13.484 -12.461 1.00 89.69 261 ALA A CA 1
ATOM 2067 C C . ALA A 1 261 ? 14.453 13.147 -12.868 1.00 89.69 261 ALA A C 1
ATOM 2069 O O . ALA A 1 261 ? 14.759 11.998 -13.196 1.00 89.69 261 ALA A O 1
ATOM 2070 N N . GLU A 1 262 ? 15.365 14.117 -12.743 1.00 92.88 262 GLU A N 1
ATOM 2071 C CA . GLU A 1 262 ? 16.790 13.921 -13.008 1.00 92.88 262 GLU A CA 1
ATOM 2072 C C . GLU A 1 262 ? 17.415 12.886 -12.066 1.00 92.88 262 GLU A C 1
ATOM 2074 O O . GLU A 1 262 ? 18.217 12.064 -12.503 1.00 92.88 262 GLU A O 1
ATOM 2079 N N . LEU A 1 263 ? 17.019 12.851 -10.787 1.00 91.69 263 LEU A N 1
ATOM 2080 C CA . LEU A 1 263 ? 17.516 11.848 -9.842 1.00 91.69 263 LEU A CA 1
ATOM 2081 C C . LEU A 1 263 ? 17.246 10.420 -10.337 1.00 91.69 263 LEU A C 1
ATOM 2083 O O . LEU A 1 263 ? 18.148 9.583 -10.298 1.00 91.69 263 LEU A O 1
ATOM 2087 N N . ASN A 1 264 ? 16.036 10.158 -10.839 1.00 94.25 264 ASN A N 1
ATOM 2088 C CA . ASN A 1 264 ? 15.670 8.855 -11.387 1.00 94.25 264 ASN A CA 1
ATOM 2089 C C . ASN A 1 264 ? 16.381 8.567 -12.721 1.00 94.25 264 ASN A C 1
ATOM 2091 O O . ASN A 1 264 ? 16.986 7.506 -12.865 1.00 94.25 264 ASN A O 1
ATOM 2095 N N . ARG A 1 265 ? 16.386 9.528 -13.658 1.00 95.56 265 ARG A N 1
ATOM 2096 C CA . ARG A 1 265 ? 17.084 9.408 -14.953 1.00 95.56 265 ARG A CA 1
ATOM 2097 C C . ARG A 1 265 ? 18.573 9.096 -14.772 1.00 95.56 265 ARG A C 1
ATOM 2099 O O . ARG A 1 265 ? 19.129 8.262 -15.482 1.00 95.56 265 ARG A O 1
ATOM 2106 N N . SER A 1 266 ? 19.210 9.729 -13.788 1.00 94.94 266 SER A N 1
ATOM 2107 C CA . SER A 1 266 ? 20.647 9.609 -13.527 1.00 94.94 266 SER A CA 1
ATOM 2108 C C . SER A 1 266 ? 21.105 8.207 -13.108 1.00 94.94 266 SER A C 1
ATOM 2110 O O . SER A 1 266 ? 22.305 7.928 -13.131 1.00 94.94 266 SER A O 1
ATOM 2112 N N . LEU A 1 267 ? 20.178 7.317 -12.725 1.00 94.88 267 LEU A N 1
ATOM 2113 C CA . LEU A 1 267 ? 20.489 5.937 -12.339 1.00 94.88 267 LEU A CA 1
ATOM 2114 C C . LEU A 1 267 ? 21.133 5.147 -13.482 1.00 94.88 267 LEU A C 1
ATOM 2116 O O . LEU A 1 267 ? 21.946 4.264 -13.222 1.00 94.88 267 LEU A O 1
ATOM 2120 N N . THR A 1 268 ? 20.799 5.475 -14.732 1.00 94.25 268 THR A N 1
ATOM 2121 C CA . THR A 1 268 ? 21.307 4.781 -15.925 1.00 94.25 268 THR A CA 1
ATOM 2122 C C . THR A 1 268 ? 22.564 5.410 -16.525 1.00 94.25 268 THR A C 1
ATOM 2124 O O . THR A 1 268 ? 23.028 4.961 -17.573 1.00 94.25 268 THR A O 1
ATOM 2127 N N . ASP A 1 269 ? 23.123 6.447 -15.894 1.00 95.88 269 ASP A N 1
ATOM 2128 C CA . ASP A 1 269 ? 24.394 7.026 -16.333 1.00 95.88 269 ASP A CA 1
ATOM 2129 C C . ASP A 1 269 ? 25.528 6.001 -16.200 1.00 95.88 269 ASP A C 1
ATOM 2131 O O . ASP A 1 269 ? 25.464 5.085 -15.383 1.00 95.88 269 ASP A O 1
ATOM 2135 N N . ARG A 1 270 ? 26.595 6.151 -16.989 1.00 93.94 270 ARG A N 1
ATOM 2136 C CA . ARG A 1 270 ? 27.813 5.343 -16.844 1.00 93.94 270 ARG A CA 1
ATOM 2137 C C . ARG A 1 270 ? 28.896 6.195 -16.206 1.00 93.94 270 ARG A C 1
ATOM 2139 O O . ARG A 1 270 ? 29.366 7.142 -16.832 1.00 93.94 270 ARG A O 1
ATOM 2146 N N . LEU A 1 271 ? 29.268 5.872 -14.970 1.00 95.62 271 LEU A N 1
ATOM 2147 C CA . LEU A 1 271 ? 30.206 6.667 -14.184 1.00 95.62 271 LEU A CA 1
ATOM 2148 C C . LEU A 1 271 ? 31.513 5.910 -13.935 1.00 95.62 271 LEU A C 1
ATOM 2150 O O . LEU A 1 271 ? 31.511 4.734 -13.564 1.00 95.62 271 LEU A O 1
ATOM 2154 N N . ASP A 1 272 ? 32.633 6.618 -14.079 1.00 95.81 272 ASP A N 1
ATOM 2155 C CA . ASP A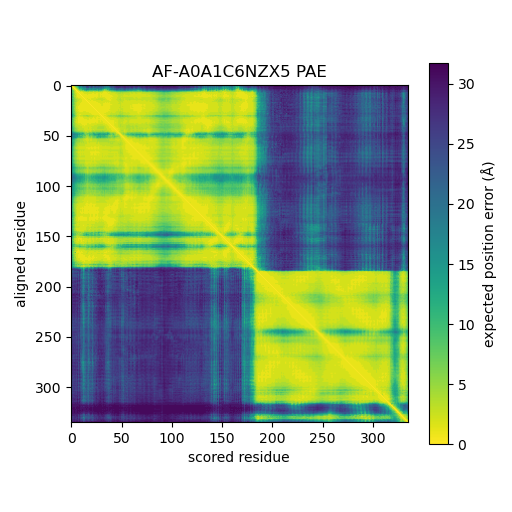 1 272 ? 33.900 6.171 -13.505 1.00 95.81 272 ASP A CA 1
ATOM 2156 C C . ASP A 1 272 ? 33.902 6.345 -11.972 1.00 95.81 272 ASP A C 1
ATOM 2158 O O . ASP A 1 272 ? 32.986 6.923 -11.378 1.00 95.81 272 ASP A O 1
ATOM 2162 N N . ASP A 1 273 ? 34.940 5.837 -11.307 1.00 94.56 273 ASP A N 1
ATOM 2163 C CA . ASP A 1 273 ? 35.056 5.882 -9.846 1.00 94.56 273 ASP A CA 1
ATOM 2164 C C . ASP A 1 273 ? 35.004 7.312 -9.285 1.00 94.56 273 ASP A C 1
ATOM 2166 O O . ASP A 1 273 ? 34.391 7.560 -8.242 1.00 94.56 273 ASP A O 1
ATOM 2170 N N . ARG A 1 274 ? 35.640 8.273 -9.968 1.00 94.94 274 ARG A N 1
ATOM 2171 C CA . ARG A 1 274 ? 35.685 9.670 -9.524 1.00 94.94 274 ARG A CA 1
ATOM 2172 C C . ARG A 1 274 ? 34.300 10.296 -9.633 1.00 94.94 274 ARG A C 1
ATOM 2174 O O . ARG A 1 274 ? 33.845 10.924 -8.676 1.00 94.94 274 ARG A O 1
ATOM 2181 N N . ALA A 1 275 ? 33.636 10.118 -10.770 1.00 95.94 275 ALA A N 1
ATOM 2182 C CA . ALA A 1 275 ? 32.302 10.627 -11.042 1.00 95.94 275 ALA A CA 1
ATOM 2183 C C . ALA A 1 275 ? 31.260 9.996 -10.108 1.00 95.94 275 ALA A C 1
ATOM 2185 O O . ALA A 1 275 ? 30.408 10.708 -9.580 1.00 95.94 275 ALA A O 1
ATOM 2186 N N . PHE A 1 276 ? 31.376 8.699 -9.811 1.00 96.06 276 PHE A N 1
ATOM 2187 C CA . PHE A 1 276 ? 30.517 8.021 -8.840 1.00 96.06 276 PHE A CA 1
ATOM 2188 C C . PHE A 1 276 ? 30.655 8.604 -7.428 1.00 96.06 276 PHE A C 1
ATOM 2190 O O . PHE A 1 276 ? 29.654 8.892 -6.771 1.00 96.06 276 PHE A O 1
ATOM 2197 N N . VAL A 1 277 ? 31.885 8.844 -6.960 1.00 94.56 277 VAL A N 1
ATOM 2198 C CA . VAL A 1 277 ? 32.106 9.475 -5.647 1.00 94.56 277 VAL A CA 1
ATOM 2199 C C . VAL A 1 277 ? 31.477 10.866 -5.595 1.00 94.56 277 VAL A C 1
ATOM 2201 O O . VAL A 1 277 ? 30.850 11.214 -4.594 1.00 94.56 277 VAL A O 1
ATOM 2204 N N . GLN A 1 278 ? 31.612 11.659 -6.662 1.00 94.69 278 GLN A N 1
ATOM 2205 C CA . GLN A 1 278 ? 30.974 12.975 -6.732 1.00 94.69 278 GLN A CA 1
ATOM 2206 C C . GLN A 1 278 ? 29.444 12.870 -6.740 1.00 94.69 278 GLN A C 1
ATOM 2208 O O . GLN A 1 278 ? 28.792 13.603 -6.001 1.00 94.69 278 GLN A O 1
ATOM 2213 N N . ARG A 1 279 ? 28.869 11.910 -7.476 1.00 95.19 279 ARG A N 1
ATOM 2214 C CA . ARG A 1 279 ? 27.420 11.649 -7.510 1.00 95.19 279 ARG A CA 1
ATOM 2215 C C . ARG A 1 279 ? 26.850 11.353 -6.123 1.00 95.19 279 ARG A C 1
ATOM 2217 O O . ARG A 1 279 ? 25.793 11.878 -5.770 1.00 95.19 279 ARG A O 1
ATOM 2224 N N . LEU A 1 280 ? 27.540 10.535 -5.329 1.00 94.44 280 LEU A N 1
ATOM 2225 C CA . LEU A 1 280 ? 27.101 10.212 -3.970 1.00 94.44 280 LEU A CA 1
ATOM 2226 C C . LEU A 1 280 ? 27.193 11.429 -3.047 1.00 94.44 280 LEU A C 1
ATOM 2228 O O . LEU A 1 280 ? 26.243 11.696 -2.320 1.00 94.44 280 LEU A O 1
ATOM 2232 N N . LYS A 1 281 ? 28.271 12.218 -3.134 1.00 93.56 281 LYS A N 1
ATOM 2233 C CA . LYS A 1 281 ? 28.403 13.478 -2.379 1.00 93.56 281 LYS A CA 1
ATOM 2234 C C . LYS A 1 281 ? 27.307 14.483 -2.726 1.00 93.56 281 LYS A C 1
ATOM 2236 O O . LYS A 1 281 ? 26.745 15.120 -1.838 1.00 93.56 281 LYS A O 1
ATOM 2241 N N . GLU A 1 282 ? 26.980 14.614 -4.008 1.00 93.19 282 GLU A N 1
ATOM 2242 C CA . GLU A 1 282 ? 25.901 15.492 -4.453 1.00 93.19 282 GLU A CA 1
ATOM 2243 C C . GLU A 1 282 ? 24.536 15.004 -3.954 1.00 93.19 282 GLU A C 1
ATOM 2245 O O . GLU A 1 282 ? 23.718 15.805 -3.502 1.00 93.19 282 GLU A O 1
ATOM 2250 N N . SER A 1 283 ? 24.311 13.689 -3.967 1.00 93.31 283 SER A N 1
ATOM 2251 C CA . SER A 1 283 ? 23.089 13.081 -3.435 1.00 93.31 283 SER A CA 1
ATOM 2252 C C . SER A 1 283 ? 22.961 13.294 -1.924 1.00 93.31 283 SER A C 1
ATOM 2254 O O . SER A 1 283 ? 21.879 13.644 -1.456 1.00 93.31 283 SER A O 1
ATOM 2256 N N . THR A 1 284 ? 24.062 13.186 -1.169 1.00 93.88 284 THR A N 1
ATOM 2257 C CA . THR A 1 284 ? 24.107 13.559 0.254 1.00 93.88 284 THR A CA 1
ATOM 2258 C C . THR A 1 284 ? 23.714 15.022 0.449 1.00 93.88 284 THR A C 1
ATOM 2260 O O . THR A 1 284 ? 22.804 15.321 1.218 1.00 93.88 284 THR A O 1
ATOM 2263 N N . ARG A 1 285 ? 24.335 15.940 -0.305 1.00 92.25 285 ARG A N 1
ATOM 2264 C CA . ARG A 1 285 ? 24.031 17.378 -0.240 1.00 92.25 285 ARG A CA 1
ATOM 2265 C C . ARG A 1 285 ? 22.556 17.661 -0.526 1.00 92.25 285 ARG A C 1
ATOM 2267 O O . ARG A 1 285 ? 21.939 18.491 0.135 1.00 92.25 285 ARG A O 1
ATOM 2274 N N . ARG A 1 286 ? 21.982 16.963 -1.506 1.00 92.56 286 ARG A N 1
ATOM 2275 C CA . ARG A 1 286 ? 20.569 17.073 -1.878 1.00 92.56 286 ARG A CA 1
ATOM 2276 C C . ARG A 1 286 ? 19.642 16.615 -0.751 1.00 92.56 286 ARG A C 1
ATOM 2278 O O . ARG A 1 286 ? 18.634 17.269 -0.509 1.00 92.56 286 ARG A O 1
ATOM 2285 N N . LEU A 1 287 ? 19.994 15.541 -0.040 1.00 94.56 287 LEU A N 1
ATOM 2286 C CA . LEU A 1 287 ? 19.264 15.096 1.151 1.00 94.56 287 LEU A CA 1
ATOM 2287 C C . LEU A 1 287 ? 19.333 16.128 2.283 1.00 94.56 287 LEU A C 1
ATOM 2289 O O . LEU A 1 287 ? 18.308 16.403 2.901 1.00 94.56 287 LEU A O 1
ATOM 2293 N N . ASP A 1 288 ? 20.499 16.731 2.533 1.00 94.25 288 ASP A N 1
ATOM 2294 C CA . ASP A 1 288 ? 20.645 17.778 3.553 1.00 94.25 288 ASP A CA 1
ATOM 2295 C C . ASP A 1 288 ? 19.795 19.018 3.232 1.00 94.25 288 ASP A C 1
ATOM 2297 O O . ASP A 1 288 ? 19.123 19.553 4.119 1.00 94.25 288 ASP A O 1
ATOM 2301 N N . LEU A 1 289 ? 19.776 19.449 1.965 1.00 92.25 289 LEU A N 1
ATOM 2302 C CA . LEU A 1 289 ? 18.951 20.571 1.505 1.00 92.25 289 LEU A CA 1
ATOM 2303 C C . LEU A 1 289 ? 17.457 20.273 1.641 1.00 92.25 289 LEU A C 1
ATOM 2305 O O . LEU A 1 289 ? 16.721 21.077 2.213 1.00 92.25 289 LEU A O 1
ATOM 2309 N N . LEU A 1 290 ? 17.025 19.094 1.188 1.00 93.81 290 LEU A N 1
ATOM 2310 C CA . LEU A 1 290 ? 15.641 18.656 1.318 1.00 93.81 290 LEU A CA 1
ATOM 2311 C C . LEU A 1 290 ? 15.217 18.584 2.793 1.00 93.81 290 LEU A C 1
ATOM 2313 O O . LEU A 1 290 ? 14.124 19.023 3.144 1.00 93.81 290 LEU A O 1
ATOM 2317 N N . ALA A 1 291 ? 16.083 18.065 3.669 1.00 94.44 291 ALA A N 1
ATOM 2318 C CA . ALA A 1 291 ? 15.824 18.000 5.105 1.00 94.44 291 ALA A CA 1
ATOM 2319 C C . ALA A 1 291 ? 15.660 19.397 5.715 1.00 94.44 291 ALA A C 1
ATOM 2321 O O . ALA A 1 291 ? 14.724 19.609 6.484 1.00 94.44 291 ALA A O 1
ATOM 2322 N N . ALA A 1 292 ? 16.529 20.348 5.352 1.00 92.56 292 ALA A N 1
ATOM 2323 C CA . ALA A 1 292 ? 16.454 21.729 5.826 1.00 92.56 292 ALA A CA 1
ATOM 2324 C C . ALA A 1 292 ? 15.150 22.402 5.382 1.00 92.56 292 ALA A C 1
ATOM 2326 O O . ALA A 1 292 ? 14.447 22.985 6.201 1.00 92.56 292 ALA A O 1
ATOM 2327 N N . GLU A 1 293 ? 14.783 22.260 4.108 1.00 90.56 293 GLU A N 1
ATOM 2328 C CA . GLU A 1 293 ? 13.565 22.865 3.574 1.00 90.56 293 GLU A CA 1
ATOM 2329 C C . GLU A 1 293 ? 12.301 22.299 4.244 1.00 90.56 293 GLU A C 1
ATOM 2331 O O . GLU A 1 293 ? 11.387 23.043 4.616 1.00 90.56 293 GLU A O 1
ATOM 2336 N N . VAL A 1 294 ? 12.257 20.979 4.454 1.00 91.44 294 VAL A N 1
ATOM 2337 C CA . VAL A 1 294 ? 11.147 20.325 5.155 1.00 91.44 294 VAL A CA 1
ATOM 2338 C C . VAL A 1 294 ? 11.083 20.745 6.619 1.00 91.44 294 VAL A C 1
ATOM 2340 O O . VAL A 1 294 ? 9.990 21.022 7.117 1.00 91.44 294 VAL A O 1
ATOM 2343 N N . LEU A 1 295 ? 12.227 20.811 7.299 1.00 92.38 295 LEU A N 1
ATOM 2344 C CA . LEU A 1 295 ? 12.323 21.283 8.675 1.00 92.38 295 LEU A CA 1
ATOM 2345 C C . LEU A 1 295 ? 11.788 22.714 8.796 1.00 92.38 295 LEU A C 1
ATOM 2347 O O . LEU A 1 295 ? 10.874 22.946 9.586 1.00 92.38 295 LEU A O 1
ATOM 2351 N N . ASP A 1 296 ? 12.285 23.635 7.969 1.00 89.12 296 ASP A N 1
ATOM 2352 C CA . ASP A 1 296 ? 11.889 25.044 7.973 1.00 89.12 296 ASP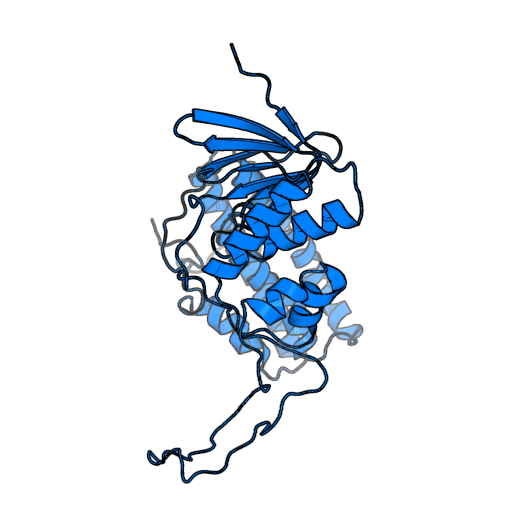 A CA 1
ATOM 2353 C C . ASP A 1 296 ? 10.400 25.218 7.677 1.00 89.12 296 ASP A C 1
ATOM 2355 O O . ASP A 1 296 ? 9.719 26.035 8.303 1.00 89.12 296 ASP A O 1
ATOM 2359 N N . ARG A 1 297 ? 9.852 24.453 6.725 1.00 88.19 297 ARG A N 1
ATOM 2360 C CA . ARG A 1 297 ? 8.413 24.469 6.446 1.00 88.19 297 ARG A CA 1
ATOM 2361 C C . ARG A 1 297 ? 7.607 23.990 7.652 1.00 88.19 297 ARG A C 1
ATOM 2363 O O . ARG A 1 297 ? 6.655 24.655 8.059 1.00 88.19 297 ARG A O 1
ATOM 2370 N N . ALA A 1 298 ? 7.986 22.851 8.216 1.00 88.62 298 ALA A N 1
ATOM 2371 C CA . ALA A 1 298 ? 7.266 22.223 9.309 1.00 88.62 298 ALA A CA 1
ATOM 2372 C C . ALA A 1 298 ? 7.296 23.065 10.592 1.00 88.62 298 ALA A C 1
ATOM 2374 O O . ALA A 1 298 ? 6.260 23.199 11.240 1.00 88.62 298 ALA A O 1
ATOM 2375 N N . THR A 1 299 ? 8.436 23.674 10.940 1.00 89.88 299 THR A N 1
ATOM 2376 C CA . THR A 1 299 ? 8.549 24.520 12.139 1.00 89.88 299 THR A CA 1
ATOM 2377 C C . THR A 1 299 ? 7.921 25.897 11.965 1.00 89.88 299 THR A C 1
ATOM 2379 O O . THR A 1 299 ? 7.479 26.475 12.951 1.00 89.88 299 THR A O 1
ATOM 2382 N N . ARG A 1 300 ? 7.802 26.415 10.733 1.00 87.31 300 ARG A N 1
ATOM 2383 C CA . ARG A 1 300 ? 6.968 27.601 10.467 1.00 87.31 300 ARG A CA 1
ATOM 2384 C C . ARG A 1 300 ? 5.489 27.314 10.718 1.00 87.31 300 ARG A C 1
ATOM 2386 O O . ARG A 1 300 ? 4.821 28.098 11.383 1.00 87.31 300 ARG A O 1
ATOM 2393 N N . ASP A 1 301 ? 4.996 26.177 10.227 1.00 83.62 301 ASP A N 1
ATOM 2394 C CA . ASP A 1 301 ? 3.598 25.773 10.420 1.00 83.62 301 ASP A CA 1
ATOM 2395 C C . ASP A 1 301 ? 3.321 25.322 11.877 1.00 83.62 301 ASP A C 1
ATOM 2397 O O . ASP A 1 301 ? 2.199 25.463 12.371 1.00 83.62 301 ASP A O 1
ATOM 2401 N N . HIS A 1 302 ? 4.336 24.795 12.576 1.00 88.56 302 HIS A N 1
ATOM 2402 C CA . HIS A 1 302 ? 4.257 24.284 13.949 1.00 88.56 302 HIS A CA 1
ATOM 2403 C C . HIS A 1 302 ? 5.504 24.665 14.780 1.00 88.56 302 HIS A C 1
ATOM 2405 O O . HIS A 1 302 ? 6.404 23.839 14.939 1.00 88.56 302 HIS A O 1
ATOM 2411 N N . PRO A 1 303 ? 5.557 25.871 15.381 1.00 91.31 303 PRO A N 1
ATOM 2412 C CA . PRO A 1 303 ? 6.746 26.360 16.098 1.00 91.31 303 PRO A CA 1
ATOM 2413 C C . PRO A 1 303 ? 7.203 25.507 17.290 1.00 91.31 303 PRO A C 1
ATOM 2415 O O . PRO A 1 303 ? 8.379 25.520 17.636 1.00 91.31 303 PRO A O 1
ATOM 2418 N N . ALA A 1 304 ? 6.291 24.748 17.905 1.00 91.94 304 ALA A N 1
ATOM 2419 C CA . ALA A 1 304 ? 6.591 23.853 19.027 1.00 91.94 304 ALA A CA 1
ATOM 2420 C C . ALA A 1 304 ? 7.147 22.477 18.602 1.00 91.94 304 ALA A C 1
ATOM 2422 O O . ALA A 1 304 ? 7.420 21.636 19.455 1.00 91.94 304 ALA A O 1
ATOM 2423 N N . LEU A 1 305 ? 7.261 22.204 17.297 1.00 91.31 305 LEU A N 1
ATOM 2424 C CA . LEU A 1 305 ? 7.777 20.934 16.796 1.00 91.31 305 LEU A CA 1
ATOM 2425 C C . LEU A 1 305 ? 9.291 20.840 17.033 1.00 91.31 305 LEU A C 1
ATOM 2427 O O . LEU A 1 305 ? 10.063 21.641 16.504 1.00 91.31 305 LEU A O 1
ATOM 2431 N N . ASP A 1 306 ? 9.716 19.825 17.786 1.00 91.38 306 ASP A N 1
ATOM 2432 C CA . ASP A 1 306 ? 11.134 19.578 18.029 1.00 91.38 306 ASP A CA 1
ATOM 2433 C C . ASP A 1 306 ? 11.839 19.079 16.756 1.00 91.38 306 ASP A C 1
ATOM 2435 O O . ASP A 1 306 ? 11.538 18.014 16.214 1.00 91.38 306 ASP A O 1
ATOM 2439 N N . GLY A 1 307 ? 12.794 19.877 16.284 1.00 90.75 307 GLY A N 1
ATOM 2440 C CA . GLY A 1 307 ? 13.693 19.545 15.180 1.00 90.75 307 GLY A CA 1
ATOM 2441 C C . GLY A 1 307 ? 15.148 19.366 15.613 1.00 90.75 307 GLY A C 1
ATOM 2442 O O . GLY A 1 307 ? 16.022 19.295 14.753 1.00 90.75 307 GLY A O 1
ATOM 2443 N N . GLY A 1 308 ? 15.436 19.343 16.918 1.00 91.81 308 GLY A N 1
ATOM 2444 C CA . GLY A 1 308 ? 16.791 19.337 17.473 1.00 91.81 308 GLY A CA 1
ATOM 2445 C C . GLY A 1 308 ? 17.632 18.163 16.982 1.00 91.81 308 GLY A C 1
ATOM 2446 O O . GLY A 1 308 ? 18.751 18.369 16.522 1.00 91.81 308 GLY A O 1
ATOM 2447 N N . GLY A 1 309 ? 17.069 16.950 16.974 1.00 90.81 309 GLY A N 1
ATOM 2448 C CA . GLY A 1 309 ? 17.765 15.762 16.469 1.00 90.81 309 GLY A CA 1
ATOM 2449 C C . GLY A 1 309 ? 18.144 15.855 14.986 1.00 90.81 309 GLY A C 1
ATOM 2450 O O . GLY A 1 309 ? 19.222 15.413 14.601 1.00 90.81 309 GLY A O 1
ATOM 2451 N N . LEU A 1 310 ? 17.298 16.475 14.155 1.00 93.00 310 LEU A N 1
ATOM 2452 C CA . LEU A 1 310 ? 17.590 16.681 12.733 1.00 93.00 310 LEU A CA 1
ATOM 2453 C C . LEU A 1 310 ? 18.645 17.778 12.526 1.00 93.00 310 LEU A C 1
ATOM 2455 O O . LEU A 1 310 ? 19.601 17.571 11.781 1.00 93.00 310 LEU A O 1
ATOM 2459 N N . ARG A 1 311 ? 18.525 18.900 13.250 1.00 92.81 311 ARG A N 1
ATOM 2460 C CA . ARG A 1 311 ? 19.511 19.994 13.231 1.00 92.81 311 ARG A CA 1
ATOM 2461 C C . ARG A 1 311 ? 20.888 19.546 13.706 1.00 92.81 311 ARG A C 1
ATOM 2463 O O . ARG A 1 311 ? 21.882 19.984 13.142 1.00 92.81 311 ARG A O 1
ATOM 2470 N N . ALA A 1 312 ? 20.947 18.676 14.714 1.00 92.88 312 ALA A N 1
ATOM 2471 C CA . ALA A 1 312 ? 22.200 18.133 15.226 1.00 92.88 312 ALA A CA 1
ATOM 2472 C C . ALA A 1 312 ? 22.963 17.379 14.130 1.00 92.88 312 ALA A C 1
ATOM 2474 O O . ALA A 1 312 ? 24.130 17.676 13.900 1.00 92.88 312 ALA A O 1
ATOM 2475 N N . VAL A 1 313 ? 22.284 16.489 13.395 1.00 91.62 313 VAL A N 1
ATOM 2476 C CA . VAL A 1 313 ? 22.904 15.751 12.283 1.00 91.62 313 VAL A CA 1
ATOM 2477 C C . VAL A 1 313 ? 23.326 16.694 11.153 1.00 91.62 313 VAL A C 1
ATOM 2479 O O . VAL A 1 313 ? 24.431 16.565 10.638 1.00 91.62 313 VAL A O 1
ATOM 2482 N N . GLN A 1 314 ? 22.503 17.686 10.793 1.00 87.12 314 GLN A N 1
ATOM 2483 C CA . GLN A 1 314 ? 22.873 18.684 9.776 1.00 87.12 314 GLN A CA 1
ATOM 2484 C C . GLN A 1 314 ? 24.077 19.546 10.207 1.00 87.12 314 GLN A C 1
ATOM 2486 O O . GLN A 1 314 ? 24.910 19.910 9.379 1.00 87.12 314 GLN A O 1
ATOM 2491 N N . GLY A 1 315 ? 24.208 19.835 11.505 1.00 82.62 315 GLY A N 1
ATOM 2492 C CA . GLY A 1 315 ? 25.320 20.592 12.085 1.00 82.62 315 GLY A CA 1
ATOM 2493 C C . GLY A 1 315 ? 26.672 19.870 12.048 1.00 82.62 315 GLY A C 1
ATOM 2494 O O . GLY A 1 315 ? 27.708 20.527 12.117 1.00 82.62 315 GLY A O 1
ATOM 2495 N N . GLU A 1 316 ? 26.692 18.545 11.865 1.00 82.12 316 GLU A N 1
ATOM 2496 C CA . GLU A 1 316 ? 27.926 17.762 11.677 1.00 82.12 316 GLU A CA 1
ATOM 2497 C C . GLU A 1 316 ? 28.648 18.107 10.356 1.00 82.12 316 GLU A C 1
ATOM 2499 O O . GLU A 1 316 ? 29.819 17.760 10.175 1.00 82.12 316 GLU A O 1
ATOM 2504 N N . ARG A 1 317 ? 27.973 18.809 9.430 1.00 71.12 317 ARG A N 1
ATOM 2505 C CA . ARG A 1 317 ? 28.515 19.288 8.150 1.00 71.12 317 ARG A CA 1
ATOM 2506 C C . ARG A 1 317 ? 28.203 20.776 7.929 1.00 71.12 317 ARG A C 1
ATOM 2508 O O . ARG A 1 317 ? 27.259 21.110 7.216 1.00 71.12 317 ARG A O 1
ATOM 2515 N N . PRO A 1 318 ? 29.020 21.700 8.468 1.00 53.16 318 PRO A N 1
ATOM 2516 C CA . PRO A 1 318 ? 28.757 23.142 8.390 1.00 53.16 318 PRO A CA 1
ATOM 2517 C C . PRO A 1 318 ? 28.822 23.757 6.974 1.00 53.16 318 PRO A C 1
ATOM 2519 O O . PRO A 1 318 ? 28.487 24.927 6.796 1.00 53.16 318 PRO A O 1
ATOM 2522 N N . THR A 1 319 ? 29.202 23.000 5.940 1.00 50.31 319 THR A N 1
ATOM 2523 C CA . THR A 1 319 ? 29.449 23.485 4.568 1.00 50.31 319 THR A CA 1
ATOM 2524 C C . THR A 1 319 ? 28.209 23.860 3.742 1.00 50.31 319 THR A C 1
ATOM 2526 O O . THR A 1 319 ? 28.315 24.011 2.530 1.00 50.31 319 THR A O 1
ATOM 2529 N N . LEU A 1 320 ? 27.043 24.079 4.354 1.00 49.44 320 LEU A N 1
ATOM 2530 C CA . LEU A 1 320 ? 25.849 24.578 3.647 1.00 49.44 320 LEU A CA 1
ATOM 2531 C C . LEU A 1 320 ? 25.353 25.950 4.132 1.00 49.44 320 LEU A C 1
ATOM 2533 O O . LEU A 1 320 ? 24.340 26.435 3.625 1.00 49.44 320 LEU A O 1
ATOM 2537 N N . VAL A 1 321 ? 26.036 26.586 5.093 1.00 42.38 321 VAL A N 1
ATOM 2538 C CA . VAL A 1 321 ? 25.488 27.754 5.816 1.00 42.38 321 VAL A CA 1
ATOM 2539 C C . VAL A 1 321 ? 26.019 29.117 5.338 1.00 42.38 321 VAL A C 1
ATOM 2541 O O . VAL A 1 321 ? 25.483 30.137 5.752 1.00 42.38 321 VAL A O 1
ATOM 2544 N N . ALA A 1 322 ? 26.974 29.206 4.409 1.00 36.16 322 ALA A N 1
ATOM 2545 C CA . ALA A 1 322 ? 27.472 30.516 3.972 1.00 36.16 322 ALA A CA 1
ATOM 2546 C C . ALA A 1 322 ? 27.655 30.628 2.451 1.00 36.16 322 ALA A C 1
ATOM 2548 O O . ALA A 1 322 ? 28.625 30.115 1.908 1.00 36.16 322 ALA A O 1
ATOM 2549 N N . GLY A 1 323 ? 26.760 31.377 1.790 1.00 37.97 323 GLY A N 1
ATOM 2550 C CA . GLY A 1 323 ? 27.194 32.272 0.709 1.00 37.97 323 GLY A CA 1
ATOM 2551 C C . GLY A 1 323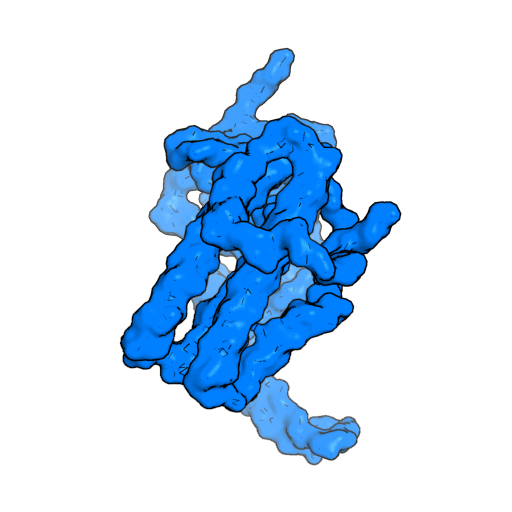 ? 26.893 31.951 -0.760 1.00 37.97 323 GLY A C 1
ATOM 2552 O O . GLY A 1 323 ? 27.549 32.555 -1.598 1.00 37.97 323 GLY A O 1
ATOM 2553 N N . GLU A 1 324 ? 25.922 31.110 -1.128 1.00 36.50 324 GLU A N 1
ATOM 2554 C CA . GLU A 1 324 ? 25.550 30.944 -2.551 1.00 36.50 324 GLU A CA 1
ATOM 2555 C C . GLU A 1 324 ? 24.042 31.103 -2.775 1.00 36.50 324 GLU A C 1
ATOM 2557 O O . GLU A 1 324 ? 23.286 30.350 -2.171 1.00 36.50 324 GLU A O 1
ATOM 2562 N N . SER A 1 325 ? 23.686 32.086 -3.630 1.00 36.09 325 SER A N 1
ATOM 2563 C CA . SER A 1 325 ? 22.453 32.360 -4.413 1.00 36.09 325 SER A CA 1
ATOM 2564 C C . SER A 1 325 ? 21.067 31.997 -3.836 1.00 36.09 325 SER A C 1
ATOM 2566 O O . SER A 1 325 ? 20.937 31.100 -3.011 1.00 36.09 325 SER A O 1
ATOM 2568 N N . PRO A 1 326 ? 19.968 32.666 -4.252 1.00 42.41 326 PRO A N 1
ATOM 2569 C CA . PRO A 1 326 ? 18.631 32.290 -3.792 1.00 42.41 326 PRO A CA 1
ATOM 2570 C C . PRO A 1 326 ? 18.389 30.803 -4.085 1.00 42.41 326 PRO A C 1
ATOM 2572 O O . PRO A 1 326 ? 18.385 30.384 -5.240 1.00 42.41 326 PRO A O 1
ATOM 2575 N N . ARG A 1 327 ? 18.264 30.002 -3.018 1.00 59.00 327 ARG A N 1
ATOM 2576 C CA . ARG A 1 327 ? 18.015 28.562 -3.106 1.00 59.00 327 ARG A CA 1
ATOM 2577 C C . ARG A 1 327 ? 16.700 28.372 -3.850 1.00 59.00 327 ARG A C 1
ATOM 2579 O O . ARG A 1 327 ? 15.656 28.764 -3.330 1.00 59.00 327 ARG A O 1
ATOM 2586 N N . GLU A 1 328 ? 16.748 27.798 -5.048 1.00 64.75 328 GLU A N 1
ATOM 2587 C CA . GLU A 1 328 ? 15.522 27.368 -5.710 1.00 64.75 328 GLU A CA 1
ATOM 2588 C C . GLU A 1 328 ? 14.809 26.361 -4.795 1.00 64.75 328 GLU A C 1
ATOM 2590 O O . GLU A 1 328 ? 15.444 25.409 -4.323 1.00 64.75 328 GLU A O 1
ATOM 2595 N N . PRO A 1 329 ? 13.522 26.576 -4.486 1.00 70.81 329 PRO A N 1
ATOM 2596 C CA . PRO A 1 329 ? 12.780 25.667 -3.630 1.00 70.81 329 PRO A CA 1
ATOM 2597 C C . PRO A 1 329 ? 12.675 24.285 -4.274 1.00 70.81 329 PRO A C 1
ATOM 2599 O O . PRO A 1 329 ? 12.294 24.156 -5.438 1.00 70.81 329 PRO A O 1
ATOM 2602 N N . MET A 1 330 ? 12.974 23.238 -3.506 1.00 83.62 330 MET A N 1
ATOM 2603 C CA . MET A 1 330 ? 12.891 21.860 -3.977 1.00 83.62 330 MET A CA 1
ATOM 2604 C C . MET A 1 330 ? 11.456 21.337 -3.958 1.00 83.62 330 MET A C 1
ATOM 2606 O O . MET A 1 330 ? 11.069 20.595 -4.864 1.00 83.62 330 MET A O 1
ATOM 2610 N N . LEU A 1 331 ? 10.682 21.672 -2.921 1.00 79.88 331 LEU A N 1
ATOM 2611 C CA . LEU A 1 331 ? 9.350 21.118 -2.678 1.00 79.88 331 LEU A CA 1
ATOM 2612 C C . LEU A 1 331 ? 8.261 22.164 -2.473 1.00 79.88 331 LEU A C 1
ATOM 2614 O O . LEU A 1 331 ? 7.133 21.960 -2.925 1.00 79.88 331 LEU A O 1
ATOM 2618 N N . PHE A 1 332 ? 8.550 23.238 -1.745 1.00 75.25 332 PHE A N 1
ATOM 2619 C CA . PHE A 1 332 ? 7.541 24.222 -1.367 1.00 75.25 332 PHE A CA 1
ATOM 2620 C C . PHE A 1 332 ? 7.767 25.514 -2.136 1.00 75.25 332 PHE A C 1
ATOM 2622 O O . PHE A 1 332 ? 8.831 26.109 -2.025 1.00 75.25 332 PHE A O 1
ATOM 2629 N N . ALA A 1 333 ? 6.752 25.978 -2.868 1.00 61.06 333 ALA A N 1
ATOM 2630 C CA . ALA A 1 333 ? 6.809 27.274 -3.538 1.00 61.06 333 ALA A CA 1
ATOM 2631 C C . ALA A 1 333 ? 7.265 28.391 -2.567 1.00 61.06 333 ALA A C 1
ATOM 2633 O O . ALA A 1 333 ? 6.946 28.313 -1.368 1.00 61.06 333 ALA A O 1
ATOM 2634 N N . PRO A 1 334 ? 7.986 29.421 -3.056 1.00 53.94 334 PRO A N 1
ATOM 2635 C CA . PRO A 1 334 ? 8.291 30.599 -2.251 1.00 53.94 334 PRO A CA 1
ATOM 2636 C C . PRO A 1 334 ? 6.983 31.177 -1.701 1.00 53.94 334 PRO A C 1
ATOM 2638 O O . PRO A 1 334 ? 5.961 31.144 -2.391 1.00 53.94 334 PRO A O 1
ATOM 2641 N N . ALA A 1 335 ? 7.012 31.617 -0.443 1.00 47.41 335 ALA A N 1
ATOM 2642 C CA . ALA A 1 335 ? 5.839 32.174 0.228 1.00 47.41 335 ALA A CA 1
ATOM 2643 C C . ALA A 1 335 ? 5.417 33.516 -0.376 1.00 47.41 335 ALA A C 1
ATOM 2645 O O . ALA A 1 335 ? 6.330 34.288 -0.750 1.00 47.41 335 ALA A O 1
#

Solvent-accessible surface area (backbone atoms only — not comparable to full-atom values): 19340 Å² total; per-residue (Å²): 134,82,78,81,54,51,76,39,50,32,36,32,38,20,54,43,68,73,28,36,55,49,53,43,49,47,36,73,75,35,77,83,60,45,38,38,32,33,12,58,58,60,76,76,53,55,71,70,35,98,60,92,81,36,72,48,49,48,71,59,29,43,41,48,27,61,76,68,59,38,36,68,55,50,68,74,75,31,46,80,36,42,76,65,73,50,71,57,42,92,86,55,83,63,66,89,80,41,58,71,49,62,55,96,53,76,54,92,67,55,22,31,40,41,48,50,11,57,50,38,40,51,40,50,53,53,27,40,75,66,64,31,50,70,38,52,38,24,39,77,76,48,76,48,75,46,97,50,95,84,53,53,25,40,38,34,28,35,41,89,87,41,82,44,48,37,30,18,69,36,80,43,79,37,43,63,94,70,31,73,78,68,71,63,52,75,66,57,57,54,50,54,49,49,49,41,42,37,48,59,41,39,37,54,65,68,68,41,79,81,40,60,71,61,51,58,75,40,43,72,58,55,54,46,51,50,52,46,49,53,29,45,56,52,38,53,52,55,46,62,72,74,50,88,76,87,73,76,100,64,88,82,62,58,72,77,36,65,76,55,38,46,44,60,59,55,45,76,58,88,68,55,74,67,55,45,55,50,50,43,54,51,33,48,51,49,51,54,50,52,50,50,55,52,48,56,52,50,35,70,80,33,74,86,57,79,51,62,68,43,52,52,56,53,60,78,53,69,90,80,78,81,90,76,75,89,75,78,66,87,83,59,78,84,131

Foldseek 3Di:
DPPDAAEFAEEEEALFPVRLLVLLLCCVVPVPHAAEYEAQADPLADWLHPDPDQWDDLVVQCSCCPVSVNVVCCVPPWAWDQPDKDFDQVPPPPSVPTDMDTGPDHDPRIITRHGRSSVSNVSQVVSVVSPHRYAYSKAWDDWADDPDLPFWIWIWIQGPNDIHIHTYSYYHYPVPPVRVVPLQDPLVVLLVLLLCLQAVLLCVLQVNPPVVVLCVVCVVLVVLSVLLVVLLVVLSVLLSVVDPSDDDPDDPPQCVQVVSVCSNVCSNDHDDSVRSSVSSVVSSVVSLLSLVLVVVVSCVVPVPRDSPSNVVSSVVDPVPPDDDDDDDDRRDDDD

pLDDT: mean 87.48, std 12.94, range [33.22, 98.31]

Radius of gyration: 25.96 Å; Cα contacts (8 Å, |Δi|>4): 442; chains: 1; bounding box: 64×59×69 Å